Protein AF-A0A164UAJ6-F1 (afdb_monomer_lite)

pLDDT: mean 76.16, std 23.85, range [23.58, 97.19]

InterPro domains:
  IPR013766 Thioredoxin domain [PF00085] (124-205)
  IPR036249 Thioredoxin-like superfamily [SSF52833] (97-212)
  IPR042418 Thioredoxin domain-containing protein 15 [PTHR14684] (29-285)

Sequence (286 aa):
MISFKVLLVCHFALELLVAGSLSEQVQNSLESSSSHDNVSQPTEETLDNNLIKSPLLNNPVDGSSTGNDSVTNDTMISNATQIKKFTCLLDETQENNPTFQIVNGTTLLSVLKQNQNVTSRTQPAACHVVVFFTSWCPFSVQAAPHLNALPRGFPMMSFYAIDAYSHNSLTTMQGVMAIPSLFLYHNGKAAARYNETEYKVDLFASFITRYTGIQPIGVLNRTTADYQGPLPTSVIEQTDQWLILAWVVLFLSLVYWFTRSNLFWTLMENIRNTWREAEAQHQHID

Radius of gyration: 32.75 Å; chains: 1; bounding box: 64×69×109 Å

Foldseek 3Di:
DPDVVVVCVVVVVVVVVVVVVVVVVVVVVVVVPPDDDDDDDDDDDDDDDDDDDDDDDDDDDDDDDDDDDDDDDDDDDDPDPQDDAAAEDFAPPQPVDQFADEDEPVVLQVVLAADPVDDDSHDYFHKEKEWEAAQQDLVQLVLQLLLGLQCQQPVRHHYYYYHCVVVVVSCVVLVPPDPGKIFMDGRSHGPDTDDDPDRHNVSVQVVCCSHHVDGTDPDRDRDPVSCVGPRDNHRDDDDDPVVVVVVVVVVVVVVVVCVVDVVVVVVVVVVVVVVVVVVVVVVVVD

Organism: NCBI:txid35525

Structure (mmCIF, N/CA/C/O backbone):
data_AF-A0A164UAJ6-F1
#
_entry.id   AF-A0A164UAJ6-F1
#
loop_
_atom_site.group_PDB
_atom_site.id
_atom_site.type_symbol
_atom_site.label_atom_id
_atom_site.label_alt_id
_atom_site.label_comp_id
_atom_site.label_asym_id
_atom_site.label_entity_id
_atom_site.label_seq_id
_atom_site.pdbx_PDB_ins_code
_atom_site.Cartn_x
_atom_site.Cartn_y
_atom_site.Cartn_z
_atom_site.occupancy
_atom_site.B_iso_or_equiv
_atom_site.auth_seq_id
_atom_site.auth_comp_id
_atom_site.auth_asym_id
_atom_site.auth_atom_id
_atom_site.pdbx_PDB_model_num
ATOM 1 N N . MET A 1 1 ? 13.082 11.270 -53.263 1.00 46.22 1 MET A N 1
ATOM 2 C CA . MET A 1 1 ? 12.434 12.590 -53.106 1.00 46.22 1 MET A CA 1
ATOM 3 C C . MET A 1 1 ? 11.170 12.399 -52.271 1.00 46.22 1 MET A C 1
ATOM 5 O O . MET A 1 1 ? 10.085 12.232 -52.812 1.00 46.22 1 MET A O 1
ATOM 9 N N . ILE A 1 2 ? 11.334 12.276 -50.951 1.00 48.25 2 ILE A N 1
ATOM 10 C CA . ILE A 1 2 ? 10.219 12.070 -50.015 1.00 48.25 2 ILE A CA 1
ATOM 11 C C . ILE A 1 2 ? 9.458 13.393 -49.945 1.00 48.25 2 ILE A C 1
ATOM 13 O O . ILE A 1 2 ? 10.034 14.434 -49.638 1.00 48.25 2 ILE A O 1
ATOM 17 N N . SER A 1 3 ? 8.199 13.353 -50.377 1.00 57.88 3 SER A N 1
ATOM 18 C CA . SER A 1 3 ? 7.386 14.536 -50.644 1.00 57.88 3 SER A CA 1
ATOM 19 C C . SER A 1 3 ? 7.200 15.369 -49.377 1.00 57.88 3 SER A C 1
ATOM 21 O O . SER A 1 3 ? 6.890 14.827 -48.319 1.00 57.88 3 SER A O 1
ATOM 23 N N . PHE A 1 4 ? 7.310 16.693 -49.510 1.00 58.81 4 PHE A N 1
ATOM 24 C CA . PHE A 1 4 ? 7.007 17.707 -48.489 1.00 58.81 4 PHE A CA 1
ATOM 25 C C . PHE A 1 4 ? 5.659 17.467 -47.775 1.00 58.81 4 PHE A C 1
ATOM 27 O O . PHE A 1 4 ? 5.484 17.843 -46.620 1.00 58.81 4 PHE A O 1
ATOM 34 N N . LYS A 1 5 ? 4.732 16.747 -48.422 1.00 56.44 5 LYS A N 1
ATOM 35 C CA . LYS A 1 5 ? 3.471 16.280 -47.832 1.00 56.44 5 LYS A CA 1
ATOM 36 C C . LYS A 1 5 ? 3.655 15.323 -46.647 1.00 56.44 5 LYS A C 1
ATOM 38 O O . LYS A 1 5 ? 2.913 15.433 -45.684 1.00 56.44 5 LYS A O 1
ATOM 43 N N . VAL A 1 6 ? 4.643 14.427 -46.680 1.00 69.69 6 VAL A N 1
ATOM 44 C CA . VAL A 1 6 ? 4.939 13.509 -45.561 1.00 69.69 6 VAL A CA 1
ATOM 45 C C . VAL A 1 6 ? 5.516 14.285 -44.377 1.00 69.69 6 VAL A C 1
ATOM 47 O O . VAL A 1 6 ? 5.174 14.008 -43.233 1.00 69.69 6 VAL A O 1
ATOM 50 N N . LEU A 1 7 ? 6.321 15.315 -44.658 1.00 62.81 7 LEU A N 1
ATOM 51 C CA . LEU A 1 7 ? 6.879 16.207 -43.644 1.00 62.81 7 LEU A CA 1
ATOM 52 C C . LEU A 1 7 ? 5.782 17.028 -42.949 1.00 62.81 7 LEU A C 1
ATOM 54 O O . LEU A 1 7 ? 5.780 17.132 -41.727 1.00 62.81 7 LEU A O 1
ATOM 58 N N . LEU A 1 8 ? 4.824 17.554 -43.721 1.00 66.38 8 LEU A N 1
ATOM 59 C CA . LEU A 1 8 ? 3.688 18.300 -43.181 1.00 66.38 8 LEU A CA 1
ATOM 60 C C . LEU A 1 8 ? 2.775 17.390 -42.352 1.00 66.38 8 LEU A C 1
ATOM 62 O O . LEU A 1 8 ? 2.358 17.785 -41.276 1.00 66.38 8 LEU A O 1
ATOM 66 N N . VAL A 1 9 ? 2.514 16.159 -42.805 1.00 77.12 9 VAL A N 1
ATOM 67 C CA . VAL A 1 9 ? 1.669 15.200 -42.075 1.00 77.12 9 VAL A CA 1
ATOM 68 C C . VAL A 1 9 ? 2.333 14.738 -40.779 1.00 77.12 9 VAL A C 1
ATOM 70 O O . VAL A 1 9 ? 1.659 14.683 -39.759 1.00 77.12 9 VAL A O 1
ATOM 73 N N . CYS A 1 10 ? 3.643 14.473 -40.773 1.00 68.62 10 CYS A N 1
ATOM 74 C CA . CYS A 1 10 ? 4.355 14.125 -39.540 1.00 68.62 10 CYS A CA 1
ATOM 75 C C . CYS A 1 10 ? 4.435 15.302 -38.565 1.00 68.62 10 CYS A C 1
ATOM 77 O O . CYS A 1 10 ? 4.228 15.101 -37.375 1.00 68.62 10 CYS A O 1
ATOM 79 N N . HIS A 1 11 ? 4.694 16.520 -39.048 1.00 76.88 11 HIS A N 1
ATOM 80 C CA . HIS A 1 11 ? 4.724 17.706 -38.190 1.00 76.88 11 HIS A CA 1
ATOM 81 C C . HIS A 1 11 ? 3.336 18.021 -37.623 1.00 76.88 11 HIS A C 1
ATOM 83 O O . HIS A 1 11 ? 3.208 18.322 -36.443 1.00 76.88 11 HIS A O 1
ATOM 89 N N . PHE A 1 12 ? 2.285 17.899 -38.436 1.00 78.62 12 PHE A N 1
ATOM 90 C CA . PHE A 1 12 ? 0.909 18.125 -38.000 1.00 78.62 12 PHE A CA 1
ATOM 91 C C . PHE A 1 12 ? 0.428 17.022 -37.048 1.00 78.62 12 PHE A C 1
ATOM 93 O O . PHE A 1 12 ? -0.260 17.319 -36.081 1.00 78.62 12 PHE A O 1
ATOM 100 N N . ALA A 1 13 ? 0.832 15.765 -37.264 1.00 77.00 13 ALA A N 1
ATOM 101 C CA . ALA A 1 13 ? 0.549 14.664 -36.345 1.00 77.00 13 ALA A CA 1
ATOM 102 C C . ALA A 1 13 ? 1.280 14.827 -35.005 1.00 77.00 13 ALA A C 1
ATOM 104 O O . ALA A 1 13 ? 0.698 14.532 -33.968 1.00 77.00 13 ALA A O 1
ATOM 105 N N . LEU A 1 14 ? 2.519 15.330 -35.015 1.00 73.81 14 LEU A N 1
ATOM 106 C CA . LEU A 1 14 ? 3.284 15.609 -33.800 1.00 73.81 14 LEU A CA 1
ATOM 107 C C . LEU A 1 14 ? 2.689 16.797 -33.024 1.00 73.81 14 LEU A C 1
ATOM 109 O O . LEU A 1 14 ? 2.525 16.705 -31.814 1.00 73.81 14 LEU A O 1
ATOM 113 N N . GLU A 1 15 ? 2.281 17.863 -33.719 1.00 68.75 15 GLU A N 1
ATOM 114 C CA . GLU A 1 15 ? 1.557 19.007 -33.140 1.00 68.75 15 GLU A CA 1
ATOM 115 C C . GLU A 1 15 ? 0.191 18.594 -32.566 1.00 68.75 15 GLU A C 1
ATOM 117 O O . GLU A 1 15 ? -0.153 19.015 -31.469 1.00 68.75 15 GLU A O 1
ATOM 122 N N . LEU A 1 16 ? -0.567 17.717 -33.240 1.00 68.62 16 LEU A N 1
ATOM 123 C CA . LEU A 1 16 ? -1.833 17.172 -32.724 1.00 68.62 16 LEU A CA 1
ATOM 124 C C . LEU A 1 16 ? -1.635 16.268 -31.503 1.00 68.62 16 LEU A C 1
ATOM 126 O O . LEU A 1 16 ? -2.457 16.300 -30.590 1.00 68.62 16 LEU A O 1
ATOM 130 N N . LEU A 1 17 ? -0.555 15.484 -31.462 1.00 68.06 17 LEU A N 1
ATOM 131 C CA . LEU A 1 17 ? -0.236 14.638 -30.310 1.00 68.06 17 LEU A CA 1
ATOM 132 C C . LEU A 1 17 ? 0.163 15.492 -29.095 1.00 68.06 17 LEU A C 1
ATOM 134 O O . LEU A 1 17 ? -0.285 15.242 -27.977 1.00 68.06 17 LEU A O 1
ATOM 138 N N . VAL A 1 18 ? 0.957 16.541 -29.330 1.00 68.12 18 VAL A N 1
ATOM 139 C CA . VAL A 1 18 ? 1.371 17.505 -28.301 1.00 68.12 18 VAL A CA 1
ATOM 140 C C . VAL A 1 18 ? 0.175 18.336 -27.826 1.00 68.12 18 VAL A C 1
ATOM 142 O O . VAL A 1 18 ? -0.048 18.442 -26.621 1.00 68.12 18 VAL A O 1
ATOM 145 N N . ALA A 1 19 ? -0.659 18.844 -28.736 1.00 60.22 19 ALA A N 1
ATOM 146 C CA . ALA A 1 19 ? -1.865 19.601 -28.398 1.00 60.22 19 ALA A CA 1
ATOM 147 C C . ALA A 1 19 ? -2.915 18.744 -27.670 1.00 60.22 19 ALA A C 1
ATOM 149 O O . ALA A 1 19 ? -3.557 19.235 -26.744 1.00 60.22 19 ALA A O 1
ATOM 150 N N . GLY A 1 20 ? -3.045 17.459 -28.021 1.00 59.09 20 GLY A N 1
ATOM 151 C CA . GLY A 1 20 ? -3.885 16.504 -27.296 1.00 59.09 20 GLY A CA 1
ATOM 152 C C . GLY A 1 20 ? -3.432 16.329 -25.846 1.00 59.09 20 GLY A C 1
ATOM 153 O O . GLY A 1 20 ? -4.242 16.475 -24.933 1.00 59.09 20 GLY A O 1
ATOM 154 N N . SER A 1 21 ? -2.125 16.150 -25.621 1.00 55.44 21 SER A N 1
ATOM 155 C CA . SER A 1 21 ? -1.556 16.021 -24.270 1.00 55.44 21 SER A CA 1
ATOM 156 C C . SER A 1 21 ? -1.653 17.306 -23.433 1.00 55.44 21 SER A C 1
ATOM 158 O O . SER A 1 21 ? -1.902 17.238 -22.228 1.00 55.44 21 SER A O 1
ATOM 160 N N . LEU A 1 22 ? -1.536 18.486 -24.062 1.00 50.88 22 LEU A N 1
ATOM 161 C CA . LEU A 1 22 ? -1.787 19.760 -23.386 1.00 50.88 22 LEU A CA 1
ATOM 162 C C . LEU A 1 22 ? -3.268 19.940 -23.060 1.00 50.88 22 LEU A C 1
ATOM 164 O O . LEU A 1 22 ? -3.571 20.442 -21.987 1.00 50.88 22 LEU A O 1
ATOM 168 N N . SER A 1 23 ? -4.190 19.522 -23.930 1.00 51.44 23 SER A N 1
ATOM 169 C CA . SER A 1 23 ? -5.626 19.645 -23.654 1.00 51.44 23 SER A CA 1
ATOM 170 C C . SER A 1 23 ? -6.060 18.802 -22.451 1.00 51.44 23 SER A C 1
ATOM 172 O O . SER A 1 23 ? -6.875 19.257 -21.656 1.00 51.44 23 SER A O 1
ATOM 174 N N . GLU A 1 24 ? -5.444 17.635 -22.244 1.00 48.97 24 GLU A N 1
ATOM 175 C CA . GLU A 1 24 ? -5.733 16.750 -21.108 1.00 48.97 24 GLU A CA 1
ATOM 176 C C . GLU A 1 24 ? -5.139 17.288 -19.789 1.00 48.97 24 GLU A C 1
ATOM 178 O O . GLU A 1 24 ? -5.745 17.164 -18.725 1.00 48.97 24 GLU A O 1
ATOM 183 N N . GLN A 1 25 ? -3.996 17.983 -19.853 1.00 48.00 25 GLN A N 1
ATOM 184 C CA . GLN A 1 25 ? -3.404 18.700 -18.711 1.00 48.00 25 GLN A CA 1
ATOM 185 C C . GLN A 1 25 ? -4.125 20.026 -18.399 1.00 48.00 25 GLN A C 1
ATOM 187 O O . GLN A 1 25 ? -4.264 20.405 -17.234 1.00 48.00 25 GLN A O 1
ATOM 192 N N . VAL A 1 26 ? -4.618 20.726 -19.424 1.00 50.84 26 VAL A N 1
ATOM 193 C CA . VAL A 1 26 ? -5.344 22.000 -19.307 1.00 50.84 26 VAL A CA 1
ATOM 194 C C . VAL A 1 26 ? -6.775 21.776 -18.808 1.00 50.84 26 VAL A C 1
ATOM 196 O O . VAL A 1 26 ? -7.232 22.514 -17.942 1.00 50.84 26 VAL A O 1
ATOM 199 N N . GLN A 1 27 ? -7.463 20.716 -19.246 1.00 42.22 27 GLN A N 1
ATOM 200 C CA . GLN A 1 27 ? -8.789 20.361 -18.725 1.00 42.22 27 GLN A CA 1
ATOM 201 C C . GLN A 1 27 ? -8.722 19.984 -17.234 1.00 42.22 27 GLN A C 1
ATOM 203 O O . GLN A 1 27 ? -9.547 20.444 -16.448 1.00 42.22 27 GLN A O 1
ATOM 208 N N . ASN A 1 28 ? -7.677 19.252 -16.823 1.00 44.94 28 ASN A N 1
ATOM 209 C CA . ASN A 1 28 ? -7.430 18.911 -15.416 1.00 44.94 28 ASN A CA 1
ATOM 210 C C . ASN A 1 28 ? -7.029 20.115 -14.541 1.00 44.94 28 ASN A C 1
ATOM 212 O O . ASN A 1 28 ? -7.134 20.034 -13.319 1.00 44.94 28 ASN A O 1
ATOM 216 N N . SER A 1 29 ? -6.577 21.225 -15.134 1.00 44.06 29 SER A N 1
ATOM 217 C CA . SER A 1 29 ? -6.214 22.450 -14.402 1.00 44.06 29 SER A CA 1
ATOM 218 C C . SER A 1 29 ? -7.294 23.539 -14.441 1.00 44.06 29 SER A C 1
ATOM 220 O O . SER A 1 29 ? -7.395 24.309 -13.489 1.00 44.06 29 SER A O 1
ATOM 222 N N . LEU A 1 30 ? -8.164 23.580 -15.458 1.00 40.75 30 LEU A N 1
ATOM 223 C CA . LEU A 1 30 ? -9.302 24.512 -15.501 1.00 40.75 30 LEU A CA 1
ATOM 224 C C . LEU A 1 30 ? -10.461 24.109 -14.582 1.00 40.75 30 LEU A C 1
ATOM 226 O O . LEU A 1 30 ? -11.189 24.980 -14.105 1.00 40.75 30 LEU A O 1
ATOM 230 N N . GLU A 1 31 ? -10.615 22.822 -14.268 1.00 39.09 31 GLU A N 1
ATOM 231 C CA . GLU A 1 31 ? -11.621 22.376 -13.295 1.00 39.09 31 GLU A CA 1
ATOM 232 C C . GLU A 1 31 ? -11.224 22.711 -11.842 1.00 39.09 31 GLU A C 1
ATOM 234 O O . GLU A 1 31 ? -12.070 22.701 -10.949 1.00 39.09 31 GLU A O 1
ATOM 239 N N . SER A 1 32 ? -9.961 23.102 -11.600 1.00 38.00 32 SER A N 1
ATOM 240 C CA . SER A 1 32 ? -9.472 23.523 -10.279 1.00 38.00 32 SER A CA 1
ATOM 241 C C . SER A 1 32 ? -9.454 25.042 -10.055 1.00 38.00 32 SER A C 1
ATOM 243 O O . SER A 1 32 ? -9.104 25.467 -8.955 1.00 38.00 32 SER A O 1
ATOM 245 N N . SER A 1 33 ? -9.790 25.873 -11.053 1.00 31.12 33 SER A N 1
ATOM 246 C CA . SER A 1 33 ? -9.681 27.342 -10.948 1.00 31.12 33 SER A CA 1
ATOM 247 C C . SER A 1 33 ? -11.008 28.105 -11.037 1.00 31.12 33 SER A C 1
ATOM 249 O O . SER A 1 33 ? -11.013 29.332 -10.969 1.00 31.12 33 SER A O 1
ATOM 251 N N . SER A 1 34 ? -12.151 27.422 -11.137 1.00 31.28 34 SER A N 1
ATOM 252 C CA . SER A 1 34 ? -13.476 28.058 -11.090 1.00 31.28 34 SER A CA 1
ATOM 253 C C . SER A 1 34 ? -13.944 28.311 -9.646 1.00 31.28 34 SER A C 1
ATOM 255 O O . SER A 1 34 ? -14.937 27.737 -9.202 1.00 31.28 34 SER A O 1
ATOM 257 N N . SER A 1 35 ? -13.261 29.199 -8.920 1.00 30.52 35 SER A N 1
ATOM 258 C CA . SER A 1 35 ? -13.907 30.028 -7.891 1.00 30.52 35 SER A CA 1
ATOM 259 C C . SER A 1 35 ? -12.971 31.127 -7.374 1.00 30.52 35 SER A C 1
ATOM 261 O O . SER A 1 35 ? -11.990 30.837 -6.695 1.00 30.52 35 SER A O 1
ATOM 263 N N . HIS A 1 36 ? -13.395 32.369 -7.627 1.00 33.16 36 HIS A N 1
ATOM 264 C CA . HIS A 1 36 ? -12.999 33.650 -7.029 1.00 33.16 36 HIS A CA 1
ATOM 265 C C . HIS A 1 36 ? -11.855 34.464 -7.660 1.00 33.16 36 HIS A C 1
ATOM 267 O O . HIS A 1 36 ? -10.680 34.339 -7.325 1.00 33.16 36 HIS A O 1
ATOM 273 N N . ASP A 1 37 ? -12.294 35.423 -8.482 1.00 31.17 37 ASP A N 1
ATOM 274 C CA . ASP A 1 37 ? -11.655 36.706 -8.774 1.00 31.17 37 ASP A CA 1
ATOM 275 C C . ASP A 1 37 ? -11.321 37.501 -7.492 1.00 31.17 37 ASP A C 1
ATOM 277 O O . ASP A 1 37 ? -12.182 37.669 -6.625 1.00 31.17 37 ASP A O 1
ATOM 281 N N . ASN A 1 38 ? -10.117 38.079 -7.393 1.00 27.95 38 ASN A N 1
ATOM 282 C CA . ASN A 1 38 ? -9.933 39.518 -7.639 1.00 27.95 38 ASN A CA 1
ATOM 283 C C . ASN A 1 38 ? -8.469 39.988 -7.526 1.00 27.95 38 ASN A C 1
ATOM 285 O O . ASN A 1 38 ? -7.683 39.555 -6.689 1.00 27.95 38 ASN A O 1
ATOM 289 N N . VAL A 1 39 ? -8.171 40.931 -8.413 1.00 30.86 39 VAL A N 1
ATOM 290 C CA . VAL A 1 39 ? -6.912 41.617 -8.727 1.00 30.86 39 VAL A CA 1
ATOM 291 C C . VAL A 1 39 ? -6.486 42.620 -7.644 1.00 30.86 39 VAL A C 1
ATOM 293 O O . VAL A 1 39 ? -7.336 43.355 -7.144 1.00 30.86 39 VAL A O 1
ATOM 296 N N . SER A 1 40 ? -5.174 42.727 -7.365 1.00 29.55 40 SER A N 1
ATOM 297 C CA . SER A 1 40 ? -4.357 43.972 -7.384 1.00 29.55 40 SER A CA 1
ATOM 298 C C . SER A 1 40 ? -2.905 43.718 -6.921 1.00 29.55 40 SER A C 1
ATOM 300 O O . SER A 1 40 ? -2.665 43.012 -5.949 1.00 29.55 40 SER A O 1
ATOM 302 N N . GLN A 1 41 ? -1.943 44.329 -7.615 1.00 28.00 41 GLN A N 1
ATOM 303 C CA . GLN A 1 41 ? -0.484 44.375 -7.366 1.00 28.00 41 GLN A CA 1
ATOM 304 C C . GLN A 1 41 ? -0.083 45.874 -7.224 1.00 28.00 41 GLN A C 1
ATOM 306 O O . GLN A 1 41 ? -0.910 46.710 -7.593 1.00 28.00 41 GLN A O 1
ATOM 311 N N . PRO A 1 42 ? 1.182 46.288 -6.975 1.00 38.88 42 PRO A N 1
ATOM 312 C CA . PRO A 1 42 ? 2.198 45.978 -5.947 1.00 38.88 42 PRO A CA 1
ATOM 313 C C . PRO A 1 42 ? 2.563 47.228 -5.091 1.00 38.88 42 PRO A C 1
ATOM 315 O O . PRO A 1 42 ? 2.280 48.357 -5.486 1.00 38.88 42 PRO A O 1
ATOM 318 N N . THR A 1 43 ? 3.317 47.079 -3.990 1.00 23.58 43 THR A N 1
ATOM 319 C CA . THR A 1 43 ? 4.222 48.153 -3.503 1.00 23.58 43 THR A CA 1
ATOM 320 C C . THR A 1 43 ? 5.404 47.573 -2.710 1.00 23.58 43 THR A C 1
ATOM 322 O O . THR A 1 43 ? 5.208 46.721 -1.847 1.00 23.58 43 THR A O 1
ATOM 325 N N . GLU A 1 44 ? 6.621 48.011 -3.053 1.00 28.39 44 GLU A N 1
ATOM 326 C CA . GLU A 1 44 ? 7.881 47.810 -2.316 1.00 28.39 44 GLU A CA 1
ATOM 327 C C . GLU A 1 44 ? 7.909 48.640 -1.022 1.00 28.39 44 GLU A C 1
ATOM 329 O O . GLU A 1 44 ? 7.445 49.775 -1.043 1.00 28.39 44 GLU A O 1
ATOM 334 N N . GLU A 1 45 ? 8.528 48.128 0.052 1.00 27.11 45 GLU A N 1
ATOM 335 C CA . GLU A 1 45 ? 9.496 48.879 0.872 1.00 27.11 45 GLU A CA 1
ATOM 336 C C . GLU A 1 45 ? 10.197 47.985 1.917 1.00 27.11 45 GLU A C 1
ATOM 338 O O . GLU A 1 45 ? 9.853 46.828 2.148 1.00 27.11 45 GLU A O 1
ATOM 343 N N . THR A 1 46 ? 11.265 48.543 2.468 1.00 25.84 46 THR A N 1
ATOM 344 C CA . THR A 1 46 ? 12.510 47.941 2.948 1.00 25.84 46 THR A CA 1
ATOM 345 C C . THR A 1 46 ? 12.599 47.664 4.458 1.00 25.84 46 THR A C 1
ATOM 347 O O . THR A 1 46 ? 12.100 48.442 5.258 1.00 25.84 46 THR A O 1
ATOM 350 N N . LEU A 1 47 ? 13.428 46.661 4.789 1.00 29.31 47 LEU A N 1
ATOM 351 C CA . LEU A 1 47 ? 14.484 46.647 5.825 1.00 29.31 47 LEU A CA 1
ATOM 352 C C . LEU A 1 47 ? 14.144 46.570 7.343 1.00 29.31 47 LEU A C 1
ATOM 354 O O . LEU A 1 47 ? 13.401 47.364 7.903 1.00 29.31 47 LEU A O 1
ATOM 358 N N . ASP A 1 48 ? 14.892 45.649 7.973 1.00 28.36 48 ASP A N 1
ATOM 359 C CA . ASP A 1 48 ? 15.289 45.478 9.382 1.00 28.36 48 ASP A CA 1
ATOM 360 C C . ASP A 1 48 ? 14.275 45.049 10.451 1.00 28.36 48 ASP A C 1
ATOM 362 O O . ASP A 1 48 ? 13.208 45.624 10.618 1.00 28.36 48 ASP A O 1
ATOM 366 N N . ASN A 1 49 ? 14.693 44.054 11.254 1.00 26.48 49 ASN A N 1
ATOM 367 C CA . ASN A 1 49 ? 14.712 44.157 12.719 1.00 26.48 49 ASN A CA 1
ATOM 368 C C . ASN A 1 49 ? 15.495 43.006 13.378 1.00 26.48 49 ASN A C 1
ATOM 370 O O . ASN A 1 49 ? 15.144 41.830 13.272 1.00 26.48 49 ASN A O 1
ATOM 374 N N . ASN A 1 50 ? 16.523 43.380 14.142 1.00 31.12 50 ASN A N 1
ATOM 375 C CA . ASN A 1 50 ? 17.083 42.578 15.224 1.00 31.12 50 ASN A CA 1
ATOM 376 C C . ASN A 1 50 ? 16.363 42.913 16.545 1.00 31.12 50 ASN A C 1
ATOM 378 O O . ASN A 1 50 ? 16.127 44.080 16.839 1.00 31.12 50 ASN A O 1
ATOM 382 N N . LEU A 1 51 ? 16.209 41.880 17.383 1.00 31.78 51 LEU A N 1
ATOM 383 C CA . LEU A 1 51 ? 16.125 41.912 18.854 1.00 31.78 51 LEU A CA 1
ATOM 384 C C . LEU A 1 51 ? 14.800 42.363 19.518 1.00 31.78 51 LEU A C 1
ATOM 386 O O . LEU A 1 51 ? 14.455 43.535 19.512 1.00 31.78 51 LEU A O 1
ATOM 390 N N . ILE A 1 52 ? 14.141 41.440 20.241 1.00 30.22 52 ILE A N 1
ATOM 391 C CA . ILE A 1 52 ? 13.920 41.487 21.707 1.00 30.22 52 ILE A CA 1
ATOM 392 C C . ILE A 1 52 ? 13.289 40.164 22.201 1.00 30.22 52 ILE A C 1
ATOM 394 O O . ILE A 1 52 ? 12.453 39.540 21.556 1.00 30.22 52 ILE A O 1
ATOM 398 N N . LYS A 1 53 ? 13.767 39.743 23.376 1.00 29.34 53 LYS A N 1
ATOM 399 C CA . LYS A 1 53 ? 13.423 38.568 24.191 1.00 29.34 53 LYS A CA 1
ATOM 400 C C . LYS A 1 53 ? 11.955 38.533 24.685 1.00 29.34 53 LYS A C 1
ATOM 402 O O . LYS A 1 53 ? 11.484 39.540 25.190 1.00 29.34 53 LYS A O 1
ATOM 407 N N . SER A 1 54 ? 11.348 37.331 24.610 1.00 37.53 54 SER A N 1
ATOM 408 C CA . SER A 1 54 ? 10.472 36.564 25.558 1.00 37.53 54 SER A CA 1
ATOM 409 C C . SER A 1 54 ? 9.519 37.296 26.541 1.00 37.53 54 SER A C 1
ATOM 411 O O . SER A 1 54 ? 9.981 38.250 27.163 1.00 37.53 54 SER A O 1
ATOM 413 N N . PRO A 1 55 ? 8.293 36.786 26.865 1.00 38.84 55 PRO A N 1
ATOM 414 C CA . PRO A 1 55 ? 8.124 35.565 27.693 1.00 38.84 55 PRO A CA 1
ATOM 415 C C . PRO A 1 55 ? 6.850 34.682 27.499 1.00 38.84 55 PRO A C 1
ATOM 417 O O . PRO A 1 55 ? 5.773 35.139 27.143 1.00 38.84 55 PRO A O 1
ATOM 420 N N . LEU A 1 56 ? 7.035 33.386 27.794 1.00 25.45 56 LEU A N 1
ATOM 421 C CA . LEU A 1 56 ? 6.193 32.405 28.519 1.00 25.45 56 LEU A CA 1
ATOM 422 C C . LEU A 1 56 ? 4.670 32.621 28.787 1.00 25.45 56 LEU A C 1
ATOM 424 O O . LEU A 1 56 ? 4.287 33.487 29.564 1.00 25.45 56 LEU A O 1
ATOM 428 N N . LEU A 1 57 ? 3.910 31.588 28.363 1.00 29.05 57 LEU A N 1
ATOM 429 C CA . LEU A 1 57 ? 3.031 30.684 29.155 1.00 29.05 57 LEU A CA 1
ATOM 430 C C . LEU A 1 57 ? 1.525 30.999 29.369 1.00 29.05 57 LEU A C 1
ATOM 432 O O . LEU A 1 57 ? 1.141 32.112 29.709 1.00 29.05 57 LEU A O 1
ATOM 436 N N . ASN A 1 58 ? 0.752 29.891 29.343 1.00 27.92 58 ASN A N 1
ATOM 437 C CA . ASN A 1 58 ? -0.525 29.566 30.025 1.00 27.92 58 ASN A CA 1
ATOM 438 C C . ASN A 1 58 ? -1.808 29.585 29.164 1.00 27.92 58 ASN A C 1
ATOM 440 O O . ASN A 1 58 ? -2.049 30.541 28.446 1.00 27.92 58 ASN A O 1
ATOM 444 N N . ASN A 1 59 ? -2.739 28.621 29.231 1.00 32.66 59 ASN A N 1
ATOM 445 C CA . ASN A 1 59 ? -2.827 27.343 29.953 1.00 32.66 59 ASN A CA 1
ATOM 446 C C . ASN A 1 59 ? -4.022 26.507 29.423 1.00 32.66 59 ASN A C 1
ATOM 448 O O . ASN A 1 59 ? -4.920 27.071 28.794 1.00 32.66 59 ASN A O 1
ATOM 452 N N . PRO A 1 60 ? -4.082 25.194 29.730 1.00 30.34 60 PRO A N 1
ATOM 453 C CA . PRO A 1 60 ? -5.279 24.356 29.633 1.00 30.34 60 PRO A CA 1
ATOM 454 C C . PRO A 1 60 ? -6.240 24.607 30.812 1.00 30.34 60 PRO A C 1
ATOM 456 O O . PRO A 1 60 ? -5.811 24.951 31.911 1.00 30.34 60 PRO A O 1
ATOM 459 N N . VAL A 1 61 ? -7.540 24.414 30.579 1.00 31.94 61 VAL A N 1
ATOM 460 C CA . VAL A 1 61 ? -8.620 24.588 31.567 1.00 31.94 61 VAL A CA 1
ATOM 461 C C . VAL A 1 61 ? -8.843 23.293 32.356 1.00 31.94 61 VAL A C 1
ATOM 463 O O . VAL A 1 61 ? -9.133 22.259 31.757 1.00 31.94 61 VAL A O 1
ATOM 466 N N . ASP A 1 62 ? -8.760 23.389 33.686 1.00 31.95 62 ASP A N 1
ATOM 467 C CA . ASP A 1 62 ? -9.230 22.395 34.660 1.00 31.95 62 ASP A CA 1
ATOM 468 C C . ASP A 1 62 ? -10.613 22.783 35.211 1.00 31.95 62 ASP A C 1
ATOM 470 O O . ASP A 1 62 ? -10.913 23.961 35.417 1.00 31.95 62 ASP A O 1
ATOM 474 N N . GLY A 1 63 ? -11.430 21.771 35.514 1.00 30.48 63 GLY A N 1
ATOM 475 C CA . GLY A 1 63 ? -12.660 21.877 36.299 1.00 30.48 63 GLY A CA 1
ATOM 476 C C . GLY A 1 63 ? -12.688 20.774 37.357 1.00 30.48 63 GLY A C 1
ATOM 477 O O . GLY A 1 63 ? -12.741 19.593 37.026 1.00 30.48 63 GLY A O 1
ATOM 478 N N . SER A 1 64 ? -12.615 21.180 38.624 1.00 30.45 64 SER A N 1
ATOM 479 C CA . SER A 1 64 ? -12.596 20.335 39.824 1.00 30.45 64 SER A CA 1
ATOM 480 C C . SER A 1 64 ? -13.995 19.841 40.214 1.00 30.45 64 SER A C 1
ATOM 482 O O . SER A 1 64 ? -14.954 20.609 40.175 1.00 30.45 64 SER A O 1
ATOM 484 N N . SER A 1 65 ? -14.086 18.598 40.700 1.00 31.33 65 SER A N 1
ATOM 485 C CA . SER A 1 65 ? -14.982 18.254 41.809 1.00 31.33 65 SER A CA 1
ATOM 486 C C . SER A 1 65 ? -14.330 17.209 42.715 1.00 31.33 65 SER A C 1
ATOM 488 O O . SER A 1 65 ? -13.883 16.152 42.280 1.00 31.33 65 SER A O 1
ATOM 490 N N . THR A 1 66 ? -14.310 17.561 43.993 1.00 28.52 66 THR A N 1
ATOM 491 C CA . THR A 1 66 ? -13.881 16.854 45.203 1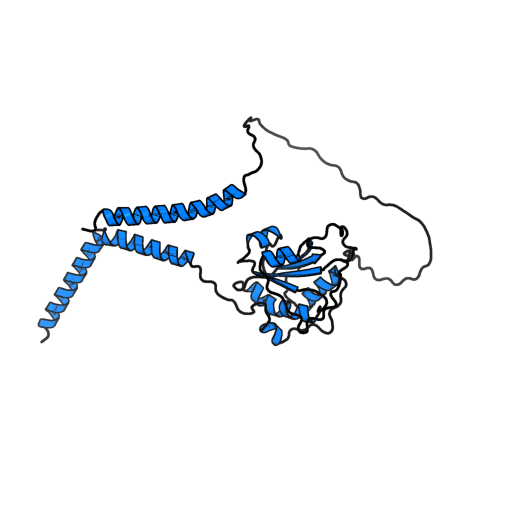.00 28.52 66 THR A CA 1
ATOM 492 C C . THR A 1 66 ? -14.674 15.581 45.525 1.00 28.52 66 THR A C 1
ATOM 494 O O . THR A 1 66 ? -15.881 15.542 45.294 1.00 28.52 66 THR A O 1
ATOM 497 N N . GLY A 1 67 ? -14.024 14.617 46.192 1.00 26.69 67 GLY A N 1
ATOM 498 C CA . GLY A 1 67 ? -14.674 13.530 46.941 1.00 26.69 67 GLY A CA 1
ATOM 499 C C . GLY A 1 67 ? -13.748 12.333 47.193 1.00 26.69 67 GLY A C 1
ATOM 500 O O . GLY A 1 67 ? -13.389 11.635 46.254 1.00 26.69 67 GLY A O 1
ATOM 501 N N . ASN A 1 68 ? -13.350 12.133 48.450 1.00 30.08 68 ASN A N 1
ATOM 502 C CA . ASN A 1 68 ? -12.421 11.110 48.945 1.00 30.08 68 ASN A CA 1
ATOM 503 C C . ASN A 1 68 ? -12.991 9.678 48.848 1.00 30.08 68 ASN A C 1
ATOM 505 O O . ASN A 1 68 ? -14.189 9.505 49.037 1.00 30.08 68 ASN A O 1
ATOM 509 N N . ASP A 1 69 ? -12.141 8.662 48.636 1.00 31.81 69 ASP A N 1
ATOM 510 C CA . ASP A 1 69 ? -11.847 7.645 49.666 1.00 31.81 69 ASP A CA 1
ATOM 511 C C . ASP A 1 69 ? -10.914 6.508 49.193 1.00 31.81 69 ASP A C 1
ATOM 513 O O . ASP A 1 69 ? -11.059 5.929 48.122 1.00 31.81 69 ASP A O 1
ATOM 517 N N . SER A 1 70 ? -10.020 6.164 50.124 1.00 33.28 70 SER A N 1
ATOM 518 C CA . SER A 1 70 ? -9.332 4.891 50.370 1.00 33.28 70 SER A CA 1
ATOM 519 C C . SER A 1 70 ? -8.176 4.401 49.480 1.00 33.28 70 SER A C 1
ATOM 521 O O . SER A 1 70 ? -8.270 4.148 48.283 1.00 33.28 70 SER A O 1
ATOM 523 N N . VAL A 1 71 ? -7.073 4.194 50.196 1.00 34.41 71 VAL A N 1
ATOM 524 C CA . VAL A 1 71 ? -5.747 3.693 49.840 1.00 34.41 71 VAL A CA 1
ATOM 525 C C . VAL A 1 71 ? -5.755 2.168 49.709 1.00 34.41 71 VAL A C 1
ATOM 527 O O . VAL A 1 71 ? -6.205 1.499 50.630 1.00 34.41 71 VAL A O 1
ATOM 530 N N . THR A 1 72 ? -5.109 1.632 48.670 1.00 30.70 72 THR A N 1
ATOM 531 C CA . THR A 1 72 ? -4.109 0.552 48.816 1.00 30.70 72 THR A CA 1
ATOM 532 C C . THR A 1 72 ? -3.104 0.625 47.670 1.00 30.70 72 THR A C 1
ATOM 534 O O . THR A 1 72 ? -3.475 0.632 46.499 1.00 30.70 72 THR A O 1
ATOM 537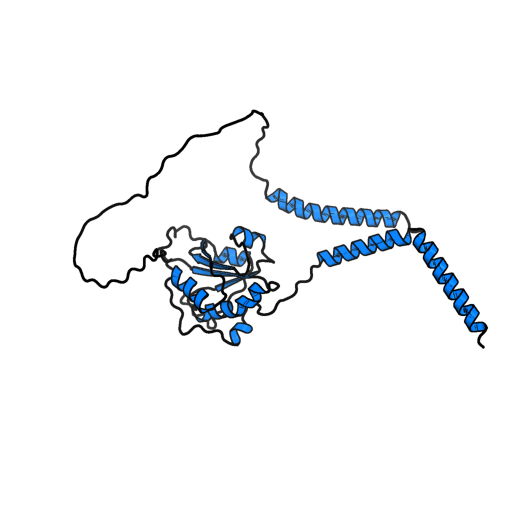 N N . ASN A 1 73 ? -1.834 0.731 48.054 1.00 32.00 73 ASN A N 1
ATOM 538 C CA . ASN A 1 73 ? -0.662 0.853 47.199 1.00 32.00 73 ASN A CA 1
ATOM 539 C C . ASN A 1 73 ? -0.330 -0.482 46.525 1.00 32.00 73 ASN A C 1
ATOM 541 O O . ASN A 1 73 ? -0.242 -1.483 47.224 1.00 32.00 73 ASN A O 1
ATOM 545 N N . ASP A 1 74 ? -0.005 -0.447 45.233 1.00 36.97 74 ASP A N 1
ATOM 546 C CA . ASP A 1 74 ? 1.150 -1.179 44.714 1.00 36.97 74 ASP A CA 1
ATOM 547 C C . ASP A 1 74 ? 1.799 -0.382 43.578 1.00 36.97 74 ASP A C 1
ATOM 549 O O . ASP A 1 74 ? 1.192 -0.010 42.573 1.00 36.97 74 ASP A O 1
ATOM 553 N N . THR A 1 75 ? 3.058 -0.047 43.821 1.00 33.81 75 THR A N 1
ATOM 554 C CA . THR A 1 75 ? 3.877 0.889 43.065 1.00 33.81 75 THR A CA 1
ATOM 555 C C . THR A 1 75 ? 4.534 0.177 41.891 1.00 33.81 75 THR A C 1
ATOM 557 O O . THR A 1 75 ? 5.478 -0.579 42.091 1.00 33.81 75 THR A O 1
ATOM 560 N N . MET A 1 76 ? 4.142 0.508 40.660 1.00 36.16 76 MET A N 1
ATOM 561 C CA . MET A 1 76 ? 5.082 0.554 39.537 1.00 36.16 76 MET A CA 1
ATOM 562 C C . MET A 1 76 ? 4.793 1.787 38.686 1.00 36.16 76 MET A C 1
ATOM 564 O O . MET A 1 76 ? 3.787 1.896 37.990 1.00 36.16 76 MET A O 1
ATOM 568 N N . ILE A 1 77 ? 5.708 2.747 38.790 1.00 42.62 77 ILE A N 1
ATOM 569 C CA . ILE A 1 77 ? 5.756 3.959 37.986 1.00 42.62 77 ILE A CA 1
ATOM 570 C C . ILE A 1 77 ? 6.053 3.543 36.544 1.00 42.62 77 ILE A C 1
ATOM 572 O O . ILE A 1 77 ? 7.193 3.255 36.191 1.00 42.62 77 ILE A O 1
ATOM 576 N N . SER A 1 78 ? 5.036 3.570 35.691 1.00 36.03 78 SER A N 1
ATOM 577 C CA . SER A 1 78 ? 5.231 3.835 34.272 1.00 36.03 78 SER A CA 1
ATOM 578 C C . SER A 1 78 ? 4.502 5.129 33.951 1.00 36.03 78 SER A C 1
ATOM 580 O O . SER A 1 78 ? 3.282 5.141 33.784 1.00 36.03 78 SER A O 1
ATOM 582 N N . ASN A 1 79 ? 5.254 6.226 33.859 1.00 37.16 79 ASN A N 1
ATOM 583 C CA . ASN A 1 79 ? 4.822 7.432 33.156 1.00 37.16 79 ASN A CA 1
ATOM 584 C C . ASN A 1 79 ? 4.727 7.094 31.657 1.00 37.16 79 ASN A C 1
ATOM 586 O O . ASN A 1 79 ? 5.564 7.478 30.846 1.00 37.16 79 ASN A O 1
ATOM 590 N N . ALA A 1 80 ? 3.723 6.301 31.299 1.00 45.53 80 ALA A N 1
ATOM 591 C CA . ALA A 1 80 ? 3.263 6.155 29.938 1.00 45.53 80 ALA A CA 1
ATOM 592 C C . ALA A 1 80 ? 2.096 7.122 29.801 1.00 45.53 80 ALA A C 1
ATOM 594 O O . ALA A 1 80 ? 1.058 6.940 30.434 1.00 45.53 80 ALA A O 1
ATOM 595 N N . THR A 1 81 ? 2.266 8.165 28.996 1.00 48.00 81 THR A N 1
ATOM 596 C CA . THR A 1 81 ? 1.167 9.012 28.537 1.00 48.00 81 THR A CA 1
ATOM 597 C C . THR A 1 81 ? 0.068 8.082 28.015 1.00 48.00 81 THR A C 1
ATOM 599 O O . THR A 1 81 ? 0.240 7.467 26.960 1.00 48.00 81 THR A O 1
ATOM 602 N N . GLN A 1 82 ? -1.014 7.875 28.780 1.00 60.16 82 GLN A N 1
ATOM 603 C CA . GLN A 1 82 ? -2.077 6.954 28.377 1.00 60.16 82 GLN A CA 1
ATOM 604 C C . GLN A 1 82 ? -2.709 7.510 27.104 1.00 60.16 82 GLN A C 1
ATOM 606 O O . GLN A 1 82 ? -3.441 8.501 27.124 1.00 60.16 82 GLN A O 1
ATOM 611 N N . ILE A 1 83 ? -2.390 6.890 25.971 1.00 72.50 83 ILE A N 1
ATOM 612 C CA . ILE A 1 83 ? -3.026 7.223 24.705 1.00 72.50 83 ILE A CA 1
ATOM 613 C C . ILE A 1 83 ? -4.519 6.949 24.873 1.00 72.50 83 ILE A C 1
ATOM 615 O O . ILE A 1 83 ? -4.920 5.822 25.167 1.00 72.50 83 ILE A O 1
ATOM 619 N N . LYS A 1 84 ? -5.344 7.984 24.691 1.00 78.06 84 LYS A N 1
ATOM 620 C CA . LYS A 1 84 ? -6.802 7.839 24.705 1.00 78.06 84 LYS A CA 1
ATOM 621 C C . LYS A 1 84 ? -7.216 6.896 23.572 1.00 78.06 84 LYS A C 1
ATOM 623 O O . LYS A 1 84 ? -7.005 7.208 22.395 1.00 78.06 84 LYS A O 1
ATOM 628 N N . LYS A 1 85 ? -7.780 5.749 23.953 1.00 87.81 85 LYS A N 1
ATOM 629 C CA . LYS A 1 85 ? -8.240 4.695 23.044 1.00 87.81 85 LYS A CA 1
ATOM 630 C C . LYS A 1 85 ? -9.451 5.166 22.235 1.00 87.81 85 LYS A C 1
ATOM 632 O O . LYS A 1 85 ? -10.272 5.941 22.728 1.00 87.81 85 LYS A O 1
ATOM 637 N N . PHE A 1 86 ? -9.548 4.698 20.999 1.00 89.75 86 PHE A N 1
ATOM 638 C CA . PHE A 1 86 ? -10.715 4.871 20.146 1.00 89.75 86 PHE A CA 1
ATOM 639 C C . PHE A 1 86 ? -11.739 3.785 20.442 1.00 89.75 86 PHE A C 1
ATOM 641 O O . PHE A 1 86 ? -11.380 2.621 20.598 1.00 89.75 86 PHE A O 1
ATOM 648 N N . THR A 1 87 ? -13.014 4.161 20.495 1.00 90.38 87 THR A N 1
ATOM 649 C CA . THR A 1 87 ? -14.104 3.191 20.642 1.00 90.38 87 THR A CA 1
ATOM 650 C C . THR A 1 87 ? -14.547 2.729 19.259 1.00 90.38 87 THR A C 1
ATOM 652 O O . THR A 1 87 ? -15.167 3.486 18.510 1.00 90.38 87 THR A O 1
ATOM 655 N N . CYS A 1 88 ? -14.182 1.498 18.912 1.00 89.69 88 CYS A N 1
ATOM 656 C CA . CYS A 1 88 ? -14.519 0.877 17.638 1.00 89.69 88 CYS A CA 1
ATOM 657 C C . CYS A 1 88 ? -15.827 0.096 17.745 1.00 89.69 88 CYS A C 1
ATOM 659 O O . CYS A 1 88 ? -16.006 -0.691 18.672 1.00 89.69 88 CYS A O 1
ATOM 661 N N . LEU A 1 89 ? -16.723 0.304 16.785 1.00 88.88 89 LEU A N 1
ATOM 662 C CA . LEU A 1 89 ? -17.869 -0.563 16.567 1.00 88.88 89 LEU A CA 1
ATOM 663 C C . LEU A 1 89 ? -17.364 -1.805 15.834 1.00 88.88 89 LEU A C 1
ATOM 665 O O . LEU A 1 89 ? -16.796 -1.697 14.748 1.00 88.88 89 LEU A O 1
ATOM 669 N N . LEU A 1 90 ? -17.501 -2.947 16.495 1.00 81.88 90 LEU A N 1
ATOM 670 C CA . LEU A 1 90 ? -17.099 -4.243 15.974 1.00 81.88 90 LEU A CA 1
ATOM 671 C C . LEU A 1 90 ? -18.206 -4.759 15.065 1.00 81.88 90 LEU A C 1
ATOM 673 O O . LEU A 1 90 ? -19.380 -4.691 15.430 1.00 81.88 90 LEU A O 1
ATOM 677 N N . ASP A 1 91 ? -17.826 -5.248 13.892 1.00 74.25 91 ASP A N 1
ATOM 678 C CA . ASP A 1 91 ? -18.760 -5.933 13.013 1.00 74.25 91 ASP A CA 1
ATOM 679 C C . ASP A 1 91 ? -18.740 -7.424 13.369 1.00 74.25 91 ASP A C 1
ATOM 681 O O . ASP A 1 91 ? -17.700 -8.080 13.301 1.00 74.25 91 ASP A O 1
ATOM 685 N N . GLU A 1 92 ? -19.877 -7.946 13.831 1.00 64.12 92 GLU A N 1
ATOM 686 C CA . GLU A 1 92 ? -20.034 -9.363 14.175 1.00 64.12 92 GLU A CA 1
ATOM 687 C C . GLU A 1 92 ? -20.274 -10.241 12.941 1.00 64.12 92 GLU A C 1
ATOM 689 O O . GLU A 1 92 ? -20.398 -11.462 13.075 1.00 64.12 92 GLU A O 1
ATOM 694 N N . THR A 1 93 ? -20.323 -9.661 11.734 1.00 59.62 93 THR A N 1
ATOM 695 C CA . THR A 1 93 ? -20.322 -10.448 10.501 1.00 59.62 93 THR A CA 1
ATOM 696 C C . THR A 1 93 ? -18.971 -11.146 10.343 1.00 59.62 93 THR A C 1
ATOM 698 O O . THR A 1 93 ? -18.022 -10.647 9.750 1.00 59.62 93 THR A O 1
ATOM 701 N N . GLN A 1 94 ? -18.883 -12.339 10.934 1.00 52.56 94 GLN A N 1
ATOM 702 C CA . GLN A 1 94 ? -17.790 -13.286 10.765 1.00 52.56 94 GLN A CA 1
ATOM 703 C C . GLN A 1 94 ? -17.692 -13.644 9.280 1.00 52.56 94 GLN A C 1
ATOM 705 O O . GLN A 1 94 ? -18.372 -14.546 8.787 1.00 52.56 94 GLN A O 1
ATOM 710 N N . GLU A 1 95 ? -16.864 -12.910 8.543 1.00 58.97 95 GLU A N 1
ATOM 711 C CA . GLU A 1 95 ? -16.454 -13.318 7.212 1.00 58.97 95 GLU A CA 1
ATOM 712 C C . GLU A 1 95 ? -15.655 -14.616 7.372 1.00 58.97 95 GLU A C 1
ATOM 714 O O . GLU A 1 95 ? -14.678 -14.670 8.119 1.00 58.97 95 GLU A O 1
ATOM 719 N N . ASN A 1 96 ? -16.091 -15.689 6.702 1.00 60.22 96 ASN A N 1
ATOM 720 C CA . ASN A 1 96 ? -15.546 -17.039 6.900 1.00 60.22 96 ASN A CA 1
ATOM 721 C C . ASN A 1 96 ? -14.028 -17.138 6.633 1.00 60.22 96 ASN A C 1
ATOM 723 O O . ASN A 1 96 ? -13.422 -18.139 7.001 1.00 60.22 96 ASN A O 1
ATOM 727 N N . ASN A 1 97 ? -13.420 -16.117 6.015 1.00 76.00 97 ASN A N 1
ATOM 728 C CA . ASN A 1 97 ? -11.982 -15.983 5.803 1.00 76.00 97 ASN A CA 1
ATOM 729 C C . ASN A 1 97 ? -11.556 -14.505 5.938 1.00 76.00 97 ASN A C 1
ATOM 731 O O . ASN A 1 97 ? -11.578 -13.781 4.939 1.00 76.00 97 ASN A O 1
ATOM 735 N N . PRO A 1 98 ? -11.146 -14.036 7.131 1.00 83.94 98 PRO A N 1
ATOM 736 C CA . PRO A 1 98 ? -10.721 -12.653 7.304 1.00 83.94 98 PRO A CA 1
ATOM 737 C C . PRO A 1 98 ? -9.431 -12.412 6.510 1.00 83.94 98 PRO A C 1
ATOM 739 O O . PRO A 1 98 ? -8.392 -13.022 6.777 1.00 83.94 98 PRO A O 1
ATOM 742 N N . THR A 1 99 ? -9.498 -11.533 5.511 1.00 90.69 99 THR A N 1
ATOM 743 C CA . THR A 1 99 ? -8.384 -11.188 4.614 1.00 90.69 99 THR A CA 1
ATOM 744 C C . THR A 1 99 ? -8.406 -9.695 4.281 1.00 90.69 99 THR A C 1
ATOM 746 O O . THR A 1 99 ? -9.378 -8.998 4.564 1.00 90.69 99 THR A O 1
ATOM 749 N N . PHE A 1 100 ? -7.315 -9.168 3.717 1.00 92.88 100 PHE A N 1
ATOM 750 C CA . PHE A 1 100 ? -7.315 -7.800 3.194 1.00 92.88 100 PHE A CA 1
ATOM 751 C C . PHE A 1 100 ? -8.160 -7.700 1.929 1.00 92.88 100 PHE A C 1
ATOM 753 O O . PHE A 1 100 ? -7.977 -8.472 0.988 1.00 92.88 100 PHE A O 1
ATOM 760 N N . GLN A 1 101 ? -8.992 -6.667 1.864 1.00 93.75 101 GLN A N 1
ATOM 761 C CA . GLN A 1 101 ? -9.721 -6.305 0.658 1.00 93.75 101 GLN A CA 1
ATOM 762 C C . GLN A 1 101 ? -8.926 -5.254 -0.122 1.00 93.75 101 GLN A C 1
ATOM 764 O O . GLN A 1 101 ? -8.698 -4.141 0.361 1.00 93.75 101 GLN A O 1
ATOM 769 N N . ILE A 1 102 ? -8.487 -5.602 -1.333 1.00 94.38 102 ILE A N 1
ATOM 770 C CA . ILE A 1 102 ? -7.843 -4.641 -2.234 1.00 94.38 102 ILE A CA 1
ATOM 771 C C . ILE A 1 102 ? -8.936 -3.762 -2.837 1.00 94.38 102 ILE A C 1
ATOM 773 O O . ILE A 1 102 ? -9.835 -4.258 -3.513 1.00 94.38 102 ILE A O 1
ATOM 777 N N . VAL A 1 103 ? -8.858 -2.460 -2.591 1.00 94.88 103 VAL A N 1
ATOM 778 C CA . VAL A 1 103 ? -9.882 -1.494 -2.996 1.00 94.88 103 VAL A CA 1
ATOM 779 C C . VAL A 1 103 ? -9.312 -0.440 -3.934 1.00 94.88 103 VAL A C 1
ATOM 781 O O . VAL A 1 103 ? -8.134 -0.086 -3.876 1.00 94.88 103 VAL A O 1
ATOM 784 N N . ASN A 1 104 ? -10.175 0.086 -4.803 1.00 95.88 104 ASN A N 1
ATOM 785 C CA . ASN A 1 104 ? -9.866 1.269 -5.599 1.00 95.88 104 ASN A CA 1
ATOM 786 C C . ASN A 1 104 ? -10.064 2.553 -4.764 1.00 95.88 104 ASN A C 1
ATOM 788 O O . ASN A 1 104 ? -10.611 2.524 -3.656 1.00 95.88 104 ASN A O 1
ATOM 792 N N . GLY A 1 105 ? -9.655 3.702 -5.310 1.00 93.62 105 GLY A N 1
ATOM 793 C CA . GLY A 1 105 ? -9.781 4.984 -4.614 1.00 93.62 105 GLY A CA 1
ATOM 794 C C . GLY A 1 105 ? -11.225 5.375 -4.274 1.00 93.62 105 GLY A C 1
ATOM 795 O O . GLY A 1 105 ? -11.484 5.865 -3.177 1.00 93.62 105 GLY A O 1
ATOM 796 N N . THR A 1 106 ? -12.185 5.114 -5.166 1.00 94.69 106 THR A N 1
ATOM 797 C CA . THR A 1 106 ? -13.601 5.459 -4.938 1.00 94.69 106 THR A CA 1
ATOM 798 C C . THR A 1 106 ? -14.250 4.621 -3.839 1.00 94.69 106 THR A C 1
ATOM 800 O O . THR A 1 106 ? -14.974 5.148 -2.996 1.00 94.69 106 THR A O 1
ATOM 803 N N . THR A 1 107 ? -13.951 3.324 -3.803 1.00 94.94 107 THR A N 1
ATOM 804 C CA . THR A 1 107 ? -14.431 2.386 -2.793 1.00 94.94 107 THR A CA 1
ATOM 805 C C . THR A 1 107 ? -13.828 2.748 -1.446 1.00 94.94 107 THR A C 1
ATOM 807 O O . THR A 1 107 ? -14.570 2.845 -0.470 1.00 94.94 107 THR A O 1
ATOM 810 N N . LEU A 1 108 ? -12.529 3.066 -1.390 1.00 95.06 108 LEU A N 1
ATOM 811 C CA . LEU A 1 108 ? -11.899 3.521 -0.153 1.00 95.06 108 LEU A CA 1
ATOM 812 C C . LEU A 1 108 ? -12.556 4.801 0.384 1.00 95.06 108 LEU A C 1
ATOM 814 O O . LEU A 1 108 ? -12.901 4.860 1.560 1.00 95.06 108 LEU A O 1
ATOM 818 N N . LEU A 1 109 ? -12.802 5.800 -0.468 1.00 94.69 109 LEU A N 1
ATOM 819 C CA . LEU A 1 109 ? -13.510 7.023 -0.069 1.00 94.69 109 LEU A CA 1
ATOM 820 C C . LEU A 1 109 ? -14.933 6.745 0.432 1.00 94.69 109 LEU A C 1
ATOM 822 O O . LEU A 1 109 ? -15.382 7.381 1.385 1.00 94.69 109 LEU A O 1
ATOM 826 N N . SER A 1 110 ? -15.637 5.790 -0.181 1.00 94.25 110 SER A N 1
ATOM 827 C CA . SER A 1 110 ? -16.988 5.411 0.243 1.00 94.25 110 SER A CA 1
ATOM 828 C C . SER A 1 110 ? -17.007 4.742 1.622 1.00 94.25 110 SER A C 1
ATOM 830 O O . SER A 1 110 ? -17.871 5.057 2.440 1.00 94.25 110 SER A O 1
ATOM 832 N N . VAL A 1 111 ? -16.017 3.888 1.907 1.00 92.69 111 VAL A N 1
ATOM 833 C CA . VAL A 1 111 ? -15.832 3.225 3.206 1.00 92.69 111 VAL A CA 1
ATOM 834 C C . VAL A 1 111 ? -15.399 4.232 4.273 1.00 92.69 111 VAL A C 1
ATOM 836 O O . VAL A 1 111 ? -15.856 4.1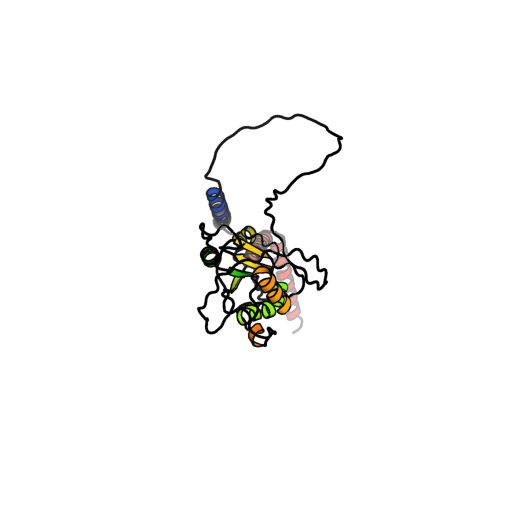78 5.410 1.00 92.69 111 VAL A O 1
ATOM 839 N N . LEU A 1 112 ? -14.561 5.204 3.908 1.00 93.69 112 LEU A N 1
ATOM 840 C CA . LEU A 1 112 ? -14.077 6.254 4.806 1.00 93.69 112 LEU A CA 1
ATOM 841 C C . LEU A 1 112 ? -15.040 7.447 4.934 1.00 93.69 112 LEU A C 1
ATOM 843 O O . LEU A 1 112 ? -14.643 8.525 5.379 1.00 93.69 112 LEU A O 1
ATOM 847 N N . LYS A 1 113 ? -16.318 7.285 4.579 1.00 93.00 113 LYS A N 1
ATOM 848 C CA . LYS A 1 113 ? -17.309 8.351 4.731 1.00 93.00 113 LYS A CA 1
ATOM 849 C C . LYS A 1 113 ? -17.551 8.645 6.214 1.00 93.00 113 LYS A C 1
ATOM 851 O O . LYS A 1 113 ? -18.025 7.800 6.968 1.00 93.00 113 LYS A O 1
ATOM 856 N N . GLN A 1 114 ? -17.264 9.876 6.627 1.00 92.81 114 GLN A N 1
ATOM 857 C CA . GLN A 1 114 ? -17.453 10.303 8.010 1.00 92.81 114 GLN A CA 1
ATOM 858 C C . GLN A 1 114 ? -18.943 10.438 8.359 1.00 92.81 114 GLN A C 1
ATOM 860 O O . GLN A 1 114 ? -19.709 11.094 7.649 1.00 92.81 114 GLN A O 1
ATOM 865 N N . ASN A 1 115 ? -19.334 9.911 9.520 1.00 90.81 115 ASN A N 1
ATOM 866 C CA . ASN A 1 115 ? -20.608 10.226 10.150 1.00 90.81 115 ASN A CA 1
ATOM 867 C C . ASN A 1 115 ? -20.474 11.510 10.989 1.00 90.81 115 ASN A C 1
ATOM 869 O O . ASN A 1 115 ? -19.661 11.578 11.917 1.00 90.81 115 ASN A O 1
ATOM 873 N N . GLN A 1 116 ? -21.272 12.532 10.670 1.00 89.69 116 GLN A N 1
ATOM 874 C CA . GLN A 1 116 ? -21.247 13.832 11.355 1.00 89.69 116 GLN A CA 1
ATOM 875 C C . GLN A 1 116 ? -21.720 13.755 12.817 1.00 89.69 116 GLN A C 1
ATOM 877 O O . GLN A 1 116 ? -21.355 14.615 13.616 1.00 89.69 116 GLN A O 1
ATOM 882 N N . ASN A 1 117 ? -22.461 12.706 13.188 1.00 89.38 117 ASN A N 1
ATOM 883 C CA . ASN A 1 117 ? -22.962 12.515 14.551 1.00 89.38 117 ASN A CA 1
ATOM 884 C C . ASN A 1 117 ? -21.870 12.067 15.531 1.00 89.38 117 ASN A C 1
ATOM 886 O O . ASN A 1 117 ? -22.045 12.189 16.742 1.00 89.38 117 ASN A O 1
ATOM 890 N N . VAL A 1 118 ? -20.750 11.547 15.017 1.00 88.88 118 VAL A N 1
ATOM 891 C CA . VAL A 1 118 ? -19.613 11.115 15.828 1.00 88.88 118 VAL A CA 1
ATOM 892 C C . VAL A 1 118 ? -18.534 12.192 15.792 1.00 88.88 118 VAL A C 1
ATOM 894 O O . VAL A 1 118 ? -17.833 12.381 14.794 1.00 88.88 118 VAL A O 1
ATOM 897 N N . THR A 1 119 ? -18.395 12.904 16.905 1.00 84.56 119 THR A N 1
ATOM 898 C CA . THR A 1 119 ? -17.457 14.026 17.053 1.00 84.56 119 THR A CA 1
ATOM 899 C C . THR A 1 119 ? -16.267 13.682 17.944 1.00 84.56 119 THR A C 1
ATOM 901 O O . THR A 1 119 ? -15.200 14.275 17.790 1.00 84.56 119 THR A O 1
ATOM 904 N N . SER A 1 120 ? -16.416 12.698 18.839 1.00 86.88 120 SER A N 1
ATOM 905 C CA . SER A 1 120 ? -15.379 12.293 19.791 1.00 86.88 120 SER A CA 1
ATOM 906 C C . SER A 1 120 ? -14.815 10.903 19.496 1.00 86.88 120 SER A C 1
ATOM 908 O O . SER A 1 120 ? -15.516 9.999 19.052 1.00 86.88 120 SER A O 1
ATOM 910 N N . ARG A 1 121 ? -13.541 10.704 19.849 1.00 87.00 121 ARG A N 1
ATOM 911 C CA . ARG A 1 121 ? -12.818 9.419 19.756 1.00 87.00 121 ARG A CA 1
ATOM 912 C C . ARG A 1 121 ? -13.390 8.347 20.696 1.00 87.00 121 ARG A C 1
ATOM 914 O O . ARG A 1 121 ? -13.181 7.159 20.476 1.00 87.00 121 ARG A O 1
ATOM 921 N N . THR A 1 122 ? -14.090 8.768 21.750 1.00 87.75 122 THR A N 1
ATOM 922 C CA . THR A 1 122 ? -14.723 7.891 22.751 1.00 87.75 122 THR A CA 1
ATOM 923 C C . THR A 1 122 ? -16.106 7.399 22.335 1.00 87.75 122 THR A C 1
ATOM 925 O O . THR A 1 122 ? -16.686 6.565 23.019 1.00 87.75 122 THR A O 1
ATOM 928 N N . GLN A 1 123 ? -16.670 7.938 21.254 1.00 90.81 123 GLN A N 1
ATOM 929 C CA . GLN A 1 123 ? -17.947 7.470 20.732 1.00 90.81 123 GLN A CA 1
ATOM 930 C C . GLN A 1 123 ? -17.722 6.250 19.827 1.00 90.81 123 GLN A C 1
ATOM 932 O O . GLN A 1 123 ? -16.741 6.227 19.075 1.00 90.81 123 GLN A O 1
ATOM 937 N N . PRO A 1 124 ? -18.610 5.242 19.890 1.00 90.75 124 PRO A N 1
ATOM 938 C CA . PRO A 1 124 ? -18.507 4.054 19.055 1.00 90.75 124 PRO A CA 1
ATOM 939 C C . PRO A 1 124 ? -18.696 4.424 17.581 1.00 90.75 124 PRO A C 1
ATOM 941 O O . PRO A 1 124 ? -19.704 5.023 17.208 1.00 90.75 124 PRO A O 1
ATOM 944 N N . ALA A 1 125 ? -17.727 4.064 16.742 1.00 92.38 125 ALA A N 1
ATOM 945 C CA . ALA A 1 125 ? -17.806 4.237 15.294 1.00 92.38 125 ALA A CA 1
ATOM 946 C C . ALA A 1 125 ? -17.016 3.159 14.554 1.00 92.38 125 ALA A C 1
ATOM 948 O O . ALA A 1 125 ? -16.165 2.495 15.143 1.00 92.38 125 ALA A O 1
ATOM 949 N N . ALA A 1 126 ? -17.282 3.004 13.257 1.00 91.75 126 ALA A N 1
ATOM 950 C CA . ALA A 1 126 ? -16.566 2.051 12.419 1.00 91.75 126 ALA A CA 1
ATOM 951 C C . ALA A 1 126 ? -15.056 2.347 12.410 1.00 91.75 126 ALA A C 1
ATOM 953 O O . ALA A 1 126 ? -14.628 3.498 12.234 1.00 91.75 126 ALA A O 1
ATOM 954 N N . CYS A 1 127 ? -14.267 1.292 12.619 1.00 94.00 127 CYS A N 1
ATOM 955 C CA . CYS A 1 127 ? -12.814 1.327 12.562 1.00 94.00 127 CYS A CA 1
ATOM 956 C C . CYS A 1 127 ? -12.314 0.482 11.402 1.00 94.00 127 CYS A C 1
ATOM 958 O O . CYS A 1 127 ? -12.710 -0.673 11.245 1.00 94.00 127 CYS A O 1
ATOM 960 N N . HIS A 1 128 ? -11.394 1.047 10.633 1.00 94.81 128 HIS A N 1
ATOM 961 C CA . HIS A 1 128 ? -10.819 0.384 9.473 1.00 94.81 128 HIS A CA 1
ATOM 962 C C . HIS A 1 128 ? -9.302 0.483 9.532 1.00 94.81 128 HIS A C 1
ATOM 964 O O . HIS A 1 128 ? -8.755 1.537 9.861 1.00 94.81 128 HIS A O 1
ATOM 970 N N . VAL A 1 129 ? -8.616 -0.607 9.208 1.00 96.19 129 VAL A N 1
ATOM 971 C CA . VAL A 1 129 ? -7.167 -0.585 8.998 1.00 96.19 129 VAL A CA 1
ATOM 972 C C . VAL A 1 129 ? -6.928 -0.496 7.503 1.00 96.19 129 VAL A C 1
ATOM 974 O O . VAL A 1 129 ? -7.397 -1.343 6.749 1.00 96.19 129 VAL A O 1
ATOM 977 N N . VAL A 1 130 ? -6.211 0.537 7.076 1.00 96.94 130 VAL A N 1
ATOM 978 C CA . VAL A 1 130 ? -5.913 0.784 5.666 1.00 96.94 130 VAL A CA 1
ATOM 979 C C . VAL A 1 130 ? -4.407 0.733 5.469 1.00 96.94 130 VAL A C 1
ATOM 981 O O . VAL A 1 130 ? -3.652 1.433 6.147 1.00 96.94 130 VAL A O 1
ATOM 984 N N . VAL A 1 131 ? -3.973 -0.100 4.532 1.00 97.19 131 VAL A N 1
ATOM 985 C CA . VAL A 1 131 ? -2.578 -0.221 4.118 1.00 97.19 131 VAL A CA 1
ATOM 986 C C . VAL A 1 131 ? -2.408 0.419 2.747 1.00 97.19 131 VAL A C 1
ATOM 988 O O . VAL A 1 131 ? -3.042 0.016 1.773 1.00 97.19 131 VAL A O 1
ATOM 991 N N . PHE A 1 132 ? -1.500 1.383 2.668 1.00 97.06 132 PHE A N 1
ATOM 992 C CA . PHE A 1 132 ? -1.029 1.950 1.411 1.00 97.06 132 PHE A CA 1
ATOM 993 C C . PHE A 1 132 ? 0.245 1.214 1.011 1.00 97.06 132 PHE A C 1
ATOM 995 O O . PHE A 1 132 ? 1.251 1.284 1.725 1.00 97.06 132 PHE A O 1
ATOM 1002 N N . PHE A 1 133 ? 0.194 0.486 -0.100 1.00 96.25 133 PHE A N 1
ATOM 1003 C CA . PHE A 1 133 ? 1.297 -0.341 -0.592 1.00 96.25 133 PHE A CA 1
ATOM 1004 C C . PHE A 1 133 ? 1.522 -0.104 -2.083 1.00 96.25 133 PHE A C 1
ATOM 1006 O O . PHE A 1 133 ? 0.747 0.589 -2.731 1.00 96.25 133 PHE A O 1
ATOM 1013 N N . THR A 1 134 ? 2.575 -0.693 -2.641 1.00 95.25 134 THR A N 1
ATOM 1014 C CA . THR A 1 134 ? 2.655 -0.900 -4.088 1.00 95.25 134 THR A CA 1
ATOM 1015 C C . THR A 1 134 ? 3.387 -2.200 -4.398 1.00 95.25 134 THR A C 1
ATOM 1017 O O . THR A 1 134 ? 4.210 -2.656 -3.602 1.00 95.25 134 THR A O 1
ATOM 1020 N N . SER A 1 135 ? 3.092 -2.813 -5.542 1.00 93.31 135 SER A N 1
ATOM 1021 C CA . SER A 1 135 ? 3.606 -4.140 -5.903 1.00 93.31 135 SER A CA 1
ATOM 1022 C C . SER A 1 135 ? 5.070 -4.151 -6.348 1.00 93.31 135 SER A C 1
ATOM 1024 O O . SER A 1 135 ? 5.718 -5.191 -6.294 1.00 93.31 135 SER A O 1
ATOM 1026 N N . TRP A 1 136 ? 5.599 -3.013 -6.796 1.00 92.44 136 TRP A N 1
ATOM 1027 C CA . TRP A 1 136 ? 6.970 -2.893 -7.306 1.00 92.44 136 TRP A CA 1
ATOM 1028 C C . TRP A 1 136 ? 7.981 -2.468 -6.229 1.00 92.44 136 TRP A C 1
ATOM 1030 O O . TRP A 1 136 ? 9.186 -2.479 -6.467 1.00 92.44 136 TRP A O 1
ATOM 1040 N N . CYS A 1 137 ? 7.520 -2.090 -5.031 1.00 94.56 137 CYS A N 1
ATOM 1041 C CA . CYS A 1 137 ? 8.393 -1.627 -3.954 1.00 94.56 137 CYS A CA 1
ATOM 1042 C C . CYS A 1 137 ? 8.879 -2.802 -3.084 1.00 94.56 137 CYS A C 1
ATOM 1044 O O . CYS A 1 137 ? 8.049 -3.469 -2.454 1.00 94.56 137 CYS A O 1
ATOM 1046 N N . PRO A 1 138 ? 10.203 -3.010 -2.934 1.00 94.50 138 PRO A N 1
ATOM 1047 C CA . PRO A 1 138 ? 10.752 -4.087 -2.108 1.00 94.50 138 PRO A CA 1
ATOM 1048 C C . PRO A 1 138 ? 10.307 -4.033 -0.641 1.00 94.50 138 PRO A C 1
ATOM 1050 O O . PRO A 1 138 ? 10.021 -5.070 -0.047 1.00 94.50 138 PRO A O 1
ATOM 1053 N N . PHE A 1 139 ? 10.180 -2.835 -0.060 1.00 94.75 139 PHE A N 1
ATOM 1054 C CA . PHE A 1 139 ? 9.736 -2.671 1.329 1.00 94.75 139 PHE A CA 1
ATOM 1055 C C . PHE A 1 139 ? 8.275 -3.092 1.522 1.00 94.75 139 PHE A C 1
ATOM 1057 O O . PHE A 1 139 ? 7.925 -3.685 2.540 1.00 94.75 139 PHE A O 1
ATOM 1064 N N . SER A 1 140 ? 7.419 -2.825 0.527 1.00 95.25 140 SER A N 1
ATOM 1065 C CA . SER A 1 140 ? 6.007 -3.233 0.574 1.00 95.25 140 SER A CA 1
ATOM 1066 C C . SER A 1 140 ? 5.884 -4.750 0.499 1.00 95.25 140 SER A C 1
ATOM 1068 O O . SER A 1 140 ? 5.181 -5.352 1.307 1.00 95.25 140 SER A O 1
ATOM 1070 N N . VAL A 1 141 ? 6.645 -5.364 -0.405 1.00 94.75 141 VAL A N 1
ATOM 1071 C CA . VAL A 1 141 ? 6.732 -6.818 -0.564 1.00 94.75 141 VAL A CA 1
ATOM 1072 C C . VAL A 1 141 ? 7.276 -7.503 0.697 1.00 94.75 141 VAL A C 1
ATOM 1074 O O . VAL A 1 141 ? 6.752 -8.532 1.121 1.00 94.75 141 VAL A O 1
ATOM 1077 N N . GLN A 1 142 ? 8.284 -6.916 1.347 1.00 94.75 142 GLN A N 1
ATOM 1078 C CA . GLN A 1 142 ? 8.844 -7.442 2.593 1.00 94.75 142 GLN A CA 1
ATOM 1079 C C . GLN A 1 142 ? 7.839 -7.390 3.755 1.00 94.75 142 GLN A C 1
ATOM 1081 O O . GLN A 1 142 ? 7.792 -8.314 4.569 1.00 94.75 142 GLN A O 1
ATOM 1086 N N . ALA A 1 143 ? 7.025 -6.334 3.835 1.00 95.44 143 ALA A N 1
ATOM 1087 C CA . ALA A 1 143 ? 6.007 -6.187 4.874 1.00 95.44 143 ALA A CA 1
ATOM 1088 C C . ALA A 1 143 ? 4.734 -7.009 4.603 1.00 95.44 143 ALA A C 1
ATOM 1090 O O . ALA A 1 143 ? 4.050 -7.397 5.550 1.00 95.44 143 ALA A O 1
ATOM 1091 N N . ALA A 1 144 ? 4.420 -7.301 3.338 1.00 95.50 144 ALA A N 1
ATOM 1092 C CA . ALA A 1 144 ? 3.208 -8.001 2.909 1.00 95.50 144 ALA A CA 1
ATOM 1093 C C . ALA A 1 144 ? 2.878 -9.285 3.703 1.00 95.50 144 ALA A C 1
ATOM 1095 O O . ALA A 1 144 ? 1.759 -9.364 4.206 1.00 95.50 144 ALA A O 1
ATOM 1096 N N . PRO A 1 145 ? 3.795 -10.252 3.934 1.00 95.06 145 PRO A N 1
ATOM 1097 C CA . PRO A 1 145 ? 3.464 -11.456 4.704 1.00 95.06 145 PRO A CA 1
ATOM 1098 C C . PRO A 1 145 ? 3.158 -11.169 6.181 1.00 95.06 145 PRO A C 1
ATOM 1100 O O . PRO A 1 145 ? 2.473 -11.951 6.834 1.00 95.06 145 PRO A O 1
ATOM 1103 N N . HIS A 1 146 ? 3.666 -10.065 6.734 1.00 94.94 146 HIS A N 1
ATOM 1104 C CA . HIS A 1 146 ? 3.351 -9.659 8.102 1.00 94.94 146 HIS A CA 1
ATOM 1105 C C . HIS A 1 146 ? 1.992 -8.969 8.184 1.00 94.94 146 HIS A C 1
ATOM 1107 O O . HIS A 1 146 ? 1.245 -9.167 9.138 1.00 94.94 146 HIS A O 1
ATOM 1113 N N . LEU A 1 147 ? 1.678 -8.167 7.170 1.00 95.69 147 LEU A N 1
ATOM 1114 C CA . LEU A 1 147 ? 0.396 -7.498 7.054 1.00 95.69 147 LEU A CA 1
ATOM 1115 C C . LEU A 1 147 ? -0.703 -8.526 6.796 1.00 95.69 147 LEU A C 1
ATOM 1117 O O . LEU A 1 147 ? -1.631 -8.574 7.586 1.00 95.69 147 LEU A O 1
ATOM 1121 N N . ASN A 1 148 ? -0.551 -9.421 5.815 1.00 95.38 148 ASN A N 1
ATOM 1122 C CA . ASN A 1 148 ? -1.524 -10.467 5.463 1.00 95.38 148 ASN A CA 1
ATOM 1123 C C . ASN A 1 148 ? -1.980 -11.332 6.653 1.00 95.38 148 ASN A C 1
ATOM 1125 O O . ASN A 1 148 ? -3.117 -11.794 6.654 1.00 95.38 148 ASN A O 1
ATOM 1129 N N . ALA A 1 149 ? -1.143 -11.497 7.683 1.00 93.62 149 ALA A N 1
ATOM 1130 C CA . ALA A 1 149 ? -1.497 -12.229 8.895 1.00 93.62 149 ALA A CA 1
ATOM 1131 C C . ALA A 1 149 ? -2.480 -11.474 9.817 1.00 93.62 149 ALA A C 1
ATOM 1133 O O . ALA A 1 149 ? -3.171 -12.109 10.607 1.00 93.62 149 ALA A O 1
ATOM 1134 N N . LEU A 1 150 ? -2.562 -10.140 9.749 1.00 94.19 150 LEU A N 1
ATOM 1135 C CA . LEU A 1 150 ? -3.351 -9.307 10.672 1.00 94.19 150 LEU A CA 1
ATOM 1136 C C . LEU A 1 150 ? -4.853 -9.612 10.719 1.00 94.19 150 LEU A C 1
ATOM 1138 O O . LEU A 1 150 ? -5.376 -9.715 11.831 1.00 94.19 150 LEU A O 1
ATOM 1142 N N . PRO A 1 151 ? -5.565 -9.783 9.589 1.00 93.19 151 PRO A N 1
ATOM 1143 C CA . PRO A 1 151 ? -7.011 -9.965 9.613 1.00 93.19 151 PRO A CA 1
ATOM 1144 C C . PRO A 1 151 ? -7.418 -11.238 10.365 1.00 93.19 151 PRO A C 1
ATOM 1146 O O . PRO A 1 151 ? -8.418 -11.233 11.074 1.00 93.19 151 PRO A O 1
ATOM 1149 N N . ARG A 1 152 ? -6.586 -12.293 10.331 1.00 91.56 152 ARG A N 1
ATOM 1150 C CA . ARG A 1 152 ? -6.777 -13.511 11.143 1.00 91.56 152 ARG A CA 1
ATOM 1151 C C . ARG A 1 152 ? -6.825 -13.225 12.644 1.00 91.56 152 ARG A C 1
ATOM 1153 O O . ARG A 1 152 ? -7.567 -13.888 13.359 1.00 91.56 152 ARG A O 1
ATOM 1160 N N . GLY A 1 153 ? -6.027 -12.271 13.119 1.00 91.06 153 GLY A N 1
ATOM 1161 C CA . GLY A 1 153 ? -6.009 -11.875 14.527 1.00 91.06 153 GLY A CA 1
ATOM 1162 C C . GLY A 1 153 ? -7.184 -10.978 14.906 1.00 91.06 153 GLY A C 1
ATOM 1163 O O . GLY A 1 153 ? -7.616 -11.001 16.052 1.00 91.06 153 GLY A O 1
ATOM 1164 N N . PHE A 1 154 ? -7.730 -10.215 13.960 1.00 92.56 154 PHE A N 1
ATOM 1165 C CA . PHE A 1 154 ? -8.778 -9.226 14.213 1.00 92.56 154 PHE A CA 1
ATOM 1166 C C . PHE A 1 154 ? -9.975 -9.410 13.264 1.00 92.56 154 PHE A C 1
ATOM 1168 O O . PHE A 1 154 ? -10.298 -8.491 12.516 1.00 92.56 154 PHE A O 1
ATOM 1175 N N . PRO A 1 155 ? -10.683 -10.554 13.299 1.00 90.12 155 PRO A N 1
ATOM 1176 C CA . PRO A 1 155 ? -11.780 -10.821 12.362 1.00 90.12 155 PRO A CA 1
ATOM 1177 C C . PRO A 1 155 ? -12.975 -9.869 12.519 1.00 90.12 155 PRO A C 1
ATOM 1179 O O . PRO A 1 155 ? -13.785 -9.752 11.614 1.00 90.12 155 PRO A O 1
ATOM 1182 N N . MET A 1 156 ? -13.078 -9.172 13.654 1.00 88.56 156 MET A N 1
ATOM 1183 C CA . MET A 1 156 ? -14.136 -8.192 13.939 1.00 88.56 156 MET A CA 1
ATOM 1184 C C . MET A 1 156 ? -13.844 -6.790 13.364 1.00 88.56 156 MET A C 1
ATOM 1186 O O . MET A 1 156 ? -14.590 -5.843 13.620 1.00 88.56 156 MET A O 1
ATOM 1190 N N . MET A 1 157 ? -12.711 -6.621 12.672 1.00 90.44 157 MET A N 1
ATOM 1191 C CA . MET A 1 157 ? -12.273 -5.363 12.067 1.00 90.44 157 MET A CA 1
ATOM 1192 C C . MET A 1 157 ? -12.099 -5.521 10.558 1.00 90.44 157 MET A C 1
ATOM 1194 O O . MET A 1 157 ? -11.609 -6.541 10.083 1.00 90.44 157 MET A O 1
ATOM 1198 N N . SER A 1 158 ? -12.412 -4.468 9.803 1.00 92.12 158 SER A N 1
ATOM 1199 C CA . SER A 1 158 ? -12.206 -4.463 8.352 1.00 92.12 158 SER A CA 1
ATOM 1200 C C . SER A 1 158 ? -10.788 -4.016 7.986 1.00 92.12 158 SER A C 1
ATOM 1202 O O . SER A 1 158 ? -10.296 -2.991 8.477 1.00 92.12 158 SER A O 1
ATOM 1204 N N . PHE A 1 159 ? -10.167 -4.754 7.067 1.00 94.94 159 PHE A N 1
ATOM 1205 C CA . PHE A 1 159 ? -8.824 -4.500 6.555 1.00 94.94 159 PHE A CA 1
ATOM 1206 C C . PHE A 1 159 ? -8.872 -4.192 5.061 1.00 94.94 159 PHE A C 1
ATOM 1208 O O . PHE A 1 159 ? -9.330 -5.007 4.262 1.00 94.94 159 PHE A O 1
ATOM 1215 N N . TYR A 1 160 ? -8.343 -3.034 4.683 1.00 96.19 160 TYR A N 1
ATOM 1216 C CA . TYR A 1 160 ? -8.297 -2.572 3.303 1.00 96.19 160 TYR A CA 1
ATOM 1217 C C . TYR A 1 160 ? -6.865 -2.321 2.861 1.00 96.19 160 TYR A C 1
ATOM 1219 O O . TYR A 1 160 ? -6.013 -1.892 3.642 1.00 96.19 160 TYR A O 1
ATOM 1227 N N . ALA A 1 161 ? -6.609 -2.564 1.586 1.00 96.50 161 ALA A N 1
ATOM 1228 C CA . ALA A 1 161 ? -5.338 -2.285 0.950 1.00 96.50 161 ALA A CA 1
ATOM 1229 C C . ALA A 1 161 ? -5.569 -1.486 -0.330 1.00 96.50 161 ALA A C 1
ATOM 1231 O O . ALA A 1 161 ? -6.470 -1.797 -1.105 1.00 96.50 161 ALA A O 1
ATOM 1232 N N . ILE A 1 162 ? -4.750 -0.468 -0.565 1.00 96.44 162 ILE A N 1
ATOM 1233 C CA . ILE A 1 162 ? -4.818 0.352 -1.774 1.00 96.44 162 ILE A CA 1
ATOM 1234 C C . ILE A 1 162 ? -3.428 0.519 -2.380 1.00 96.44 162 ILE A C 1
ATOM 1236 O O . ILE A 1 162 ? -2.446 0.740 -1.664 1.00 96.44 162 ILE A O 1
ATOM 1240 N N . ASP A 1 163 ? -3.358 0.419 -3.709 1.00 95.69 163 ASP A N 1
ATOM 1241 C CA . ASP A 1 163 ? -2.131 0.702 -4.444 1.00 95.69 163 ASP A CA 1
ATOM 1242 C C . ASP A 1 163 ? -1.893 2.214 -4.525 1.00 95.69 163 ASP A C 1
ATOM 1244 O O . ASP A 1 163 ? -2.612 2.956 -5.207 1.00 95.69 163 ASP A O 1
ATOM 1248 N N . ALA A 1 164 ? -0.855 2.645 -3.815 1.00 95.25 164 ALA A N 1
ATOM 1249 C CA . ALA A 1 164 ? -0.391 4.017 -3.718 1.00 95.25 164 ALA A CA 1
ATOM 1250 C C . ALA A 1 164 ? 0.136 4.567 -5.049 1.00 95.25 164 ALA A C 1
ATOM 1252 O O . ALA A 1 164 ? 0.055 5.773 -5.283 1.00 95.25 164 ALA A O 1
ATOM 1253 N N . TYR A 1 165 ? 0.673 3.699 -5.913 1.00 92.50 165 TYR A N 1
ATOM 1254 C CA . TYR A 1 165 ? 1.194 4.101 -7.218 1.00 92.50 165 TYR A CA 1
ATOM 1255 C C . TYR A 1 165 ? 0.051 4.472 -8.168 1.00 92.50 165 TYR A C 1
ATOM 1257 O O . TYR A 1 165 ? 0.038 5.575 -8.711 1.00 92.50 165 TYR A O 1
ATOM 1265 N N . SER A 1 166 ? -0.959 3.604 -8.277 1.00 92.62 166 SER A N 1
ATOM 1266 C CA . SER A 1 166 ? -2.143 3.851 -9.112 1.00 92.62 166 SER A CA 1
ATOM 1267 C C . SER A 1 166 ? -3.011 5.019 -8.615 1.00 92.62 166 SER A C 1
ATOM 1269 O O . SER A 1 166 ? -3.643 5.702 -9.414 1.00 92.62 166 SER A O 1
ATOM 1271 N N . HIS A 1 167 ? -3.044 5.279 -7.301 1.00 95.06 167 HIS A N 1
ATOM 1272 C CA . HIS A 1 167 ? -3.880 6.321 -6.687 1.00 95.06 167 HIS A CA 1
ATOM 1273 C C . HIS A 1 167 ? -3.040 7.381 -5.953 1.00 95.06 167 HIS A C 1
ATOM 1275 O O . HIS A 1 167 ? -3.264 7.663 -4.770 1.00 95.06 167 HIS A O 1
ATOM 1281 N N . ASN A 1 168 ? -2.068 7.981 -6.647 1.00 92.94 168 ASN A N 1
ATOM 1282 C CA . ASN A 1 168 ? -1.105 8.914 -6.048 1.00 92.94 168 ASN A CA 1
ATOM 1283 C C . ASN A 1 168 ? -1.756 10.160 -5.410 1.00 92.94 168 ASN A C 1
ATOM 1285 O O . ASN A 1 168 ? -1.407 10.528 -4.286 1.00 92.94 168 ASN A O 1
ATOM 1289 N N . SER A 1 169 ? -2.740 10.768 -6.084 1.00 93.94 169 SER A N 1
ATOM 1290 C CA . SER A 1 169 ? -3.451 11.957 -5.583 1.00 93.94 169 SER A CA 1
ATOM 1291 C C . SER A 1 169 ? -4.148 11.677 -4.246 1.00 93.94 169 SER A C 1
ATOM 1293 O O . SER A 1 169 ? -3.890 12.351 -3.249 1.00 93.94 169 SER A O 1
ATOM 1295 N N . LEU A 1 170 ? -4.938 10.599 -4.180 1.00 94.56 170 LEU A N 1
ATOM 1296 C CA . LEU A 1 170 ? -5.621 10.174 -2.956 1.00 94.56 170 LEU A CA 1
ATOM 1297 C C . LEU A 1 170 ? -4.626 9.848 -1.833 1.00 94.56 170 LEU A C 1
ATOM 1299 O O . LEU A 1 170 ? -4.808 10.268 -0.695 1.00 94.56 170 LEU A O 1
ATOM 1303 N N . THR A 1 171 ? -3.567 9.110 -2.159 1.00 94.81 171 THR A N 1
ATOM 1304 C CA . THR A 1 171 ? -2.519 8.705 -1.212 1.00 94.81 171 THR A CA 1
ATOM 1305 C C . THR A 1 171 ? -1.840 9.924 -0.581 1.00 94.81 171 THR A C 1
ATOM 1307 O O . THR A 1 171 ? -1.681 9.992 0.640 1.00 94.81 171 THR A O 1
ATOM 1310 N N . THR A 1 172 ? -1.527 10.933 -1.395 1.00 94.12 172 THR A N 1
ATOM 1311 C CA . THR A 1 172 ? -0.944 12.199 -0.937 1.00 94.12 172 THR A CA 1
ATOM 1312 C C . THR A 1 172 ? -1.936 13.003 -0.093 1.00 94.12 172 THR A C 1
ATOM 1314 O O . THR A 1 172 ? -1.567 13.496 0.971 1.00 94.12 172 THR A O 1
ATOM 1317 N N . MET A 1 173 ? -3.212 13.074 -0.495 1.00 93.25 173 MET A N 1
ATOM 1318 C CA . MET A 1 173 ? -4.272 13.735 0.286 1.00 93.25 173 MET A CA 1
ATOM 1319 C C . MET A 1 173 ? -4.476 13.098 1.669 1.00 93.25 173 MET A C 1
ATOM 1321 O O . MET A 1 173 ? -4.788 13.799 2.627 1.00 93.25 173 MET A O 1
ATOM 1325 N N . GLN A 1 174 ? -4.272 11.784 1.796 1.00 93.12 174 GLN A N 1
ATOM 1326 C CA . GLN A 1 174 ? -4.317 11.071 3.078 1.00 93.12 174 GLN A CA 1
ATOM 1327 C C . GLN A 1 174 ? -3.033 11.241 3.919 1.00 93.12 174 GLN A C 1
ATOM 1329 O O . GLN A 1 174 ? -2.939 10.692 5.016 1.00 93.12 174 GLN A O 1
ATOM 1334 N N . GLY A 1 175 ? -2.043 12.007 3.444 1.00 93.56 175 GLY A N 1
ATOM 1335 C CA . GLY A 1 175 ? -0.805 12.296 4.175 1.00 93.56 175 GLY A CA 1
ATOM 1336 C C . GLY A 1 175 ? 0.194 11.134 4.198 1.00 93.56 175 GLY A C 1
ATOM 1337 O O . GLY A 1 175 ? 1.015 11.025 5.116 1.00 93.56 175 GLY A O 1
ATOM 1338 N N . VAL A 1 176 ? 0.127 10.233 3.217 1.00 94.88 176 VAL A N 1
ATOM 1339 C CA . VAL A 1 176 ? 1.049 9.099 3.104 1.00 94.88 176 VAL A CA 1
ATOM 1340 C C . VAL A 1 176 ? 2.369 9.576 2.502 1.00 94.88 176 VAL A C 1
ATOM 1342 O O . VAL A 1 176 ? 2.465 9.852 1.313 1.00 94.88 176 VAL A O 1
ATOM 1345 N N . MET A 1 177 ? 3.408 9.642 3.335 1.00 91.38 177 MET A N 1
ATOM 1346 C CA . MET A 1 177 ? 4.740 10.109 2.913 1.00 91.38 177 MET A CA 1
ATOM 1347 C C . MET A 1 177 ? 5.655 8.996 2.381 1.00 91.38 177 MET A C 1
ATOM 1349 O O . MET A 1 177 ? 6.654 9.275 1.730 1.00 91.38 177 MET A O 1
ATOM 1353 N N . ALA A 1 178 ? 5.368 7.737 2.721 1.00 93.00 178 ALA A N 1
ATOM 1354 C CA . ALA A 1 178 ? 6.201 6.585 2.380 1.00 93.00 178 ALA A CA 1
ATOM 1355 C C . ALA A 1 178 ? 5.360 5.305 2.354 1.00 93.00 178 ALA A C 1
ATOM 1357 O O . ALA A 1 178 ? 4.315 5.242 3.005 1.00 93.00 178 ALA A O 1
ATOM 1358 N N . ILE A 1 179 ? 5.830 4.279 1.649 1.00 95.00 179 ILE A N 1
ATOM 1359 C CA . ILE A 1 179 ? 5.172 2.972 1.555 1.00 95.00 179 ILE A CA 1
ATOM 1360 C C . ILE A 1 179 ? 6.127 1.844 1.981 1.00 95.00 179 ILE A C 1
ATOM 1362 O O . ILE A 1 179 ? 7.327 1.947 1.723 1.00 95.00 179 ILE A O 1
ATOM 1366 N N . PRO A 1 180 ? 5.621 0.759 2.589 1.00 95.69 180 PRO A N 1
ATOM 1367 C CA . PRO A 1 180 ? 4.235 0.567 3.007 1.00 95.69 180 PRO A CA 1
ATOM 1368 C C . PRO A 1 180 ? 3.903 1.438 4.229 1.00 95.69 180 PRO A C 1
ATOM 1370 O O . PRO A 1 180 ? 4.728 1.598 5.126 1.00 95.69 180 PRO A O 1
ATOM 1373 N N . SER A 1 181 ? 2.693 1.998 4.281 1.00 95.69 181 SER A N 1
ATOM 1374 C CA . SER A 1 181 ? 2.188 2.691 5.476 1.00 95.69 181 SER A CA 1
ATOM 1375 C C . SER A 1 181 ? 0.863 2.093 5.925 1.00 95.69 181 SER A C 1
ATOM 1377 O O . SER A 1 181 ? -0.055 1.939 5.122 1.00 95.69 181 SER A O 1
ATOM 1379 N N . LEU A 1 182 ? 0.754 1.813 7.224 1.00 96.62 182 LEU A N 1
ATOM 1380 C CA . LEU A 1 182 ? -0.463 1.325 7.863 1.00 96.62 182 LEU A CA 1
ATOM 1381 C C . LEU A 1 182 ? -1.119 2.454 8.660 1.00 96.62 182 LEU A C 1
ATOM 1383 O O . LEU A 1 182 ? -0.484 3.087 9.509 1.00 96.62 182 LEU A O 1
ATOM 1387 N N . PHE A 1 183 ? -2.398 2.683 8.392 1.00 96.75 183 PHE A N 1
ATOM 1388 C CA . PHE A 1 183 ? -3.223 3.678 9.060 1.00 96.75 183 PHE A CA 1
ATOM 1389 C C . PHE A 1 183 ? -4.412 3.005 9.734 1.00 96.75 183 PHE A C 1
ATOM 1391 O O . PHE A 1 183 ? -5.069 2.139 9.160 1.00 96.75 183 PHE A O 1
ATOM 1398 N N . LEU A 1 184 ? -4.707 3.443 10.952 1.00 96.19 184 LEU A N 1
ATOM 1399 C CA . LEU A 1 184 ? -5.969 3.166 11.617 1.00 96.19 184 LEU A CA 1
ATOM 1400 C C . LEU A 1 184 ? -6.898 4.346 11.355 1.00 96.19 184 LEU A C 1
ATOM 1402 O O . LEU A 1 184 ? -6.537 5.485 11.652 1.00 96.19 184 LEU A O 1
ATOM 1406 N N . TYR A 1 185 ? -8.088 4.072 10.840 1.00 95.75 185 TYR A N 1
ATOM 1407 C CA . TYR A 1 185 ? -9.156 5.042 10.659 1.00 95.75 185 TYR A CA 1
ATOM 1408 C C . TYR A 1 185 ? -10.249 4.820 11.703 1.00 95.75 185 TYR A C 1
ATOM 1410 O O . TYR A 1 185 ? -10.610 3.682 11.995 1.00 95.75 185 TYR A O 1
ATOM 1418 N N . HIS A 1 186 ? -10.789 5.911 12.242 1.00 95.12 186 HIS A N 1
ATOM 1419 C CA . HIS A 1 186 ? -11.962 5.927 13.120 1.00 95.12 186 HIS A CA 1
ATOM 1420 C C . HIS A 1 186 ? -12.950 6.949 12.567 1.00 95.12 186 HIS A C 1
ATOM 1422 O O . HIS A 1 186 ? -12.577 8.102 12.339 1.00 95.12 186 HIS A O 1
ATOM 1428 N N . ASN A 1 187 ? -14.189 6.526 12.307 1.00 94.44 187 ASN A N 1
ATOM 1429 C CA . ASN A 1 187 ? -15.219 7.382 11.710 1.00 94.44 187 ASN A CA 1
ATOM 1430 C C . ASN A 1 187 ? -14.740 8.096 10.421 1.00 94.44 187 ASN A C 1
ATOM 1432 O O . ASN A 1 187 ? -14.905 9.304 10.264 1.00 94.44 187 ASN A O 1
ATOM 1436 N N . GLY A 1 188 ? -14.046 7.379 9.533 1.00 91.62 188 GLY A N 1
ATOM 1437 C CA . GLY A 1 188 ? -13.533 7.943 8.277 1.00 91.62 188 GLY A CA 1
ATOM 1438 C C . GLY A 1 188 ? -12.328 8.886 8.405 1.00 91.62 188 GLY A C 1
ATOM 1439 O O . GLY A 1 188 ? -11.775 9.311 7.395 1.00 91.62 188 GLY A O 1
ATOM 1440 N N . LYS A 1 189 ? -11.862 9.192 9.623 1.00 93.25 189 LYS A N 1
ATOM 1441 C CA . LYS A 1 189 ? -10.677 10.029 9.864 1.00 93.25 189 LYS A CA 1
ATOM 1442 C C . LYS A 1 189 ? -9.462 9.187 10.225 1.00 93.25 189 LYS A C 1
ATOM 1444 O O . LYS A 1 189 ? -9.578 8.242 11.004 1.00 93.25 189 LYS A O 1
ATOM 1449 N N . ALA A 1 190 ? -8.292 9.570 9.714 1.00 93.88 190 ALA A N 1
ATOM 1450 C CA . ALA A 1 190 ? -7.022 8.956 10.088 1.00 93.88 190 ALA A CA 1
ATOM 1451 C C . ALA A 1 190 ? -6.749 9.197 11.583 1.00 93.88 190 ALA A C 1
ATOM 1453 O O . ALA A 1 190 ? -6.501 10.315 12.032 1.00 93.88 190 ALA A O 1
ATOM 1454 N N . ALA A 1 191 ? -6.851 8.129 12.362 1.00 92.88 191 ALA A N 1
ATOM 1455 C CA . ALA A 1 191 ? -6.798 8.126 13.814 1.00 92.88 191 ALA A CA 1
ATOM 1456 C C . ALA A 1 191 ? -5.362 7.972 14.333 1.00 92.88 191 ALA A C 1
ATOM 1458 O O . ALA A 1 191 ? -4.959 8.644 15.289 1.00 92.88 191 ALA A O 1
ATOM 1459 N N . ALA A 1 192 ? -4.602 7.077 13.705 1.00 94.12 192 ALA A N 1
ATOM 1460 C CA . ALA A 1 192 ? -3.201 6.834 14.007 1.00 94.12 192 ALA A CA 1
ATOM 1461 C C . ALA A 1 192 ? -2.481 6.266 12.782 1.00 94.12 192 ALA A C 1
ATOM 1463 O O . ALA A 1 192 ? -3.079 5.573 11.959 1.00 94.12 192 ALA A O 1
ATOM 1464 N N . ARG A 1 193 ? -1.177 6.525 12.702 1.00 95.50 193 ARG A N 1
ATOM 1465 C CA . ARG A 1 193 ? -0.274 5.966 11.696 1.00 95.50 193 ARG A CA 1
ATOM 1466 C C . ARG A 1 193 ? 0.760 5.093 12.393 1.00 95.50 193 ARG A C 1
ATOM 1468 O O . ARG A 1 193 ? 1.276 5.477 13.442 1.00 95.50 193 ARG A O 1
ATOM 1475 N N . TYR A 1 194 ? 1.065 3.942 11.809 1.00 95.38 194 TYR A N 1
ATOM 1476 C CA . TYR A 1 194 ? 2.161 3.103 12.272 1.00 95.38 194 TYR A CA 1
ATOM 1477 C C . TYR A 1 194 ? 3.508 3.803 12.041 1.00 95.38 194 TYR A C 1
ATOM 1479 O O . TYR A 1 194 ? 3.767 4.279 10.937 1.00 95.38 194 TYR A O 1
ATOM 1487 N N . ASN A 1 195 ? 4.339 3.884 13.083 1.00 93.12 195 ASN A N 1
ATOM 1488 C CA . ASN A 1 195 ? 5.576 4.677 13.085 1.00 93.12 195 ASN A CA 1
ATOM 1489 C C . ASN A 1 195 ? 6.830 3.871 13.471 1.00 93.12 195 ASN A C 1
ATOM 1491 O O . ASN A 1 195 ? 7.896 4.449 13.659 1.00 93.12 195 ASN A O 1
ATOM 1495 N N . GLU A 1 196 ? 6.716 2.553 13.631 1.00 91.75 196 GLU A N 1
ATOM 1496 C CA . GLU A 1 196 ? 7.885 1.722 13.928 1.00 91.75 196 GLU A CA 1
ATOM 1497 C C . GLU A 1 196 ? 8.623 1.355 12.635 1.00 91.75 196 GLU A C 1
ATOM 1499 O O . GLU A 1 196 ? 8.041 1.316 11.549 1.00 91.75 196 GLU A O 1
ATOM 1504 N N . THR A 1 197 ? 9.917 1.067 12.757 1.00 89.62 197 THR A N 1
ATOM 1505 C CA . THR A 1 197 ? 10.797 0.756 11.621 1.00 89.62 197 THR A CA 1
ATOM 1506 C C . THR A 1 197 ? 10.737 -0.707 11.184 1.00 89.62 197 THR A C 1
ATOM 1508 O O . THR A 1 197 ? 11.057 -1.018 10.039 1.00 89.62 197 THR A O 1
ATOM 1511 N N . GLU A 1 198 ? 10.349 -1.618 12.077 1.00 92.62 198 GLU A N 1
ATOM 1512 C CA . GLU A 1 198 ? 10.381 -3.058 11.829 1.00 92.62 198 GLU A CA 1
ATOM 1513 C C . GLU A 1 198 ? 9.020 -3.610 11.394 1.00 92.62 198 GLU A C 1
ATOM 1515 O O . GLU A 1 198 ? 8.007 -3.418 12.062 1.00 92.62 198 GLU A O 1
ATOM 1520 N N . TYR A 1 199 ? 9.001 -4.407 10.326 1.00 92.06 199 TYR A N 1
ATOM 1521 C CA . TYR A 1 199 ? 7.798 -5.110 9.882 1.00 92.06 199 TYR A CA 1
ATOM 1522 C C . TYR A 1 199 ? 7.657 -6.440 10.627 1.00 92.06 199 TYR A C 1
ATOM 1524 O O . TYR A 1 199 ? 8.179 -7.468 10.203 1.00 92.06 199 TYR A O 1
ATOM 1532 N N . LYS A 1 200 ? 6.966 -6.427 11.770 1.00 93.88 200 LYS A N 1
ATOM 1533 C CA . LYS A 1 200 ? 6.648 -7.632 12.554 1.00 93.88 200 LYS A CA 1
ATOM 1534 C C . LYS A 1 200 ? 5.157 -7.699 12.848 1.00 93.88 200 LYS A C 1
ATOM 1536 O O . LYS A 1 200 ? 4.529 -6.686 13.145 1.00 93.88 200 LYS A O 1
ATOM 1541 N N . VAL A 1 201 ? 4.613 -8.915 12.811 1.00 93.88 201 VAL A N 1
ATOM 1542 C CA . VAL A 1 201 ? 3.183 -9.165 13.049 1.00 93.88 201 VAL A CA 1
ATOM 1543 C C . VAL A 1 201 ? 2.789 -8.700 14.452 1.00 93.88 201 VAL A C 1
ATOM 1545 O O . VAL A 1 201 ? 1.802 -7.986 14.609 1.00 93.88 201 VAL A O 1
ATOM 1548 N N . ASP A 1 202 ? 3.631 -8.995 15.445 1.00 93.94 202 ASP A N 1
ATOM 1549 C CA . ASP A 1 202 ? 3.414 -8.610 16.843 1.00 93.94 202 ASP A CA 1
ATOM 1550 C C . ASP 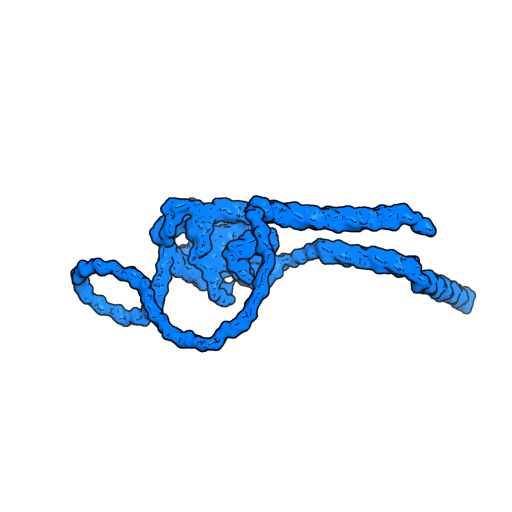A 1 202 ? 3.370 -7.093 17.038 1.00 93.94 202 ASP A C 1
ATOM 1552 O O . ASP A 1 202 ? 2.549 -6.585 17.802 1.00 93.94 202 ASP A O 1
ATOM 1556 N N . LEU A 1 203 ? 4.228 -6.349 16.331 1.00 94.94 203 LEU A N 1
ATOM 1557 C CA . LEU A 1 203 ? 4.275 -4.890 16.423 1.00 94.94 203 LEU A CA 1
ATOM 1558 C C . LEU A 1 203 ? 3.040 -4.257 15.780 1.00 94.94 203 LEU A C 1
ATOM 1560 O O . LEU A 1 203 ? 2.464 -3.325 16.341 1.00 94.94 203 LEU A O 1
ATOM 1564 N N . PHE A 1 204 ? 2.603 -4.774 14.632 1.00 95.31 204 PHE A N 1
ATOM 1565 C CA . PHE A 1 204 ? 1.372 -4.316 13.993 1.00 95.31 204 PHE A CA 1
ATOM 1566 C C . PHE A 1 204 ? 0.131 -4.626 14.841 1.00 95.31 204 PHE A C 1
ATOM 1568 O O . PHE A 1 204 ? -0.721 -3.754 15.018 1.00 95.31 204 PHE A O 1
ATOM 1575 N N . ALA A 1 205 ? 0.047 -5.826 15.419 1.00 95.12 205 ALA A N 1
ATOM 1576 C CA . ALA A 1 205 ? -1.032 -6.184 16.335 1.00 95.12 205 ALA A CA 1
ATOM 1577 C C . ALA A 1 205 ? -1.022 -5.288 17.581 1.00 95.12 205 ALA A C 1
ATOM 1579 O O . ALA A 1 205 ? -2.049 -4.714 17.938 1.00 95.12 205 ALA A O 1
ATOM 1580 N N . SER A 1 206 ? 0.155 -5.073 18.178 1.00 94.50 206 SER A N 1
ATOM 1581 C CA . SER A 1 206 ? 0.331 -4.179 19.328 1.00 94.50 206 SER A CA 1
ATOM 1582 C C . SER A 1 206 ? -0.091 -2.746 19.012 1.00 94.50 206 SER A C 1
ATOM 1584 O O . SER A 1 206 ? -0.699 -2.089 19.853 1.00 94.50 206 SER A O 1
ATOM 1586 N N . PHE A 1 207 ? 0.180 -2.254 17.799 1.00 95.31 207 PHE A N 1
ATOM 1587 C CA . PHE A 1 207 ? -0.297 -0.951 17.340 1.00 95.31 207 PHE A CA 1
ATOM 1588 C C . PHE A 1 207 ? -1.831 -0.885 17.317 1.00 95.31 207 PHE A C 1
ATOM 1590 O O . PHE A 1 207 ? -2.405 0.028 17.914 1.00 95.31 207 PHE A O 1
ATOM 1597 N N . ILE A 1 208 ? -2.506 -1.863 16.700 1.00 94.56 208 ILE A N 1
ATOM 1598 C CA . ILE A 1 208 ? -3.977 -1.906 16.646 1.00 94.56 208 ILE A CA 1
ATOM 1599 C C . ILE A 1 208 ? -4.550 -1.964 18.064 1.00 94.56 208 ILE A C 1
ATOM 1601 O O . ILE A 1 208 ? -5.394 -1.141 18.425 1.00 94.56 208 ILE A O 1
ATOM 1605 N N . THR A 1 209 ? -4.037 -2.861 18.903 1.00 94.12 209 THR A N 1
ATOM 1606 C CA . THR A 1 209 ? -4.432 -3.008 20.307 1.00 94.12 209 THR A CA 1
ATOM 1607 C C . THR A 1 209 ? -4.216 -1.731 21.116 1.00 94.12 209 THR A C 1
ATOM 1609 O O . THR A 1 209 ? -5.075 -1.341 21.907 1.00 94.12 209 THR A O 1
ATOM 1612 N N . ARG A 1 210 ? -3.093 -1.033 20.920 1.00 94.50 210 ARG A N 1
ATOM 1613 C CA . ARG A 1 210 ? -2.766 0.196 21.655 1.00 94.50 210 ARG A CA 1
ATOM 1614 C C . ARG A 1 210 ? -3.794 1.297 21.417 1.00 94.50 210 ARG A C 1
ATOM 1616 O O . ARG A 1 210 ? -4.123 2.023 22.354 1.00 94.50 210 ARG A O 1
ATOM 1623 N N . TYR A 1 211 ? -4.300 1.419 20.190 1.00 93.06 211 TYR A N 1
ATOM 1624 C CA . TYR A 1 211 ? -5.249 2.471 19.826 1.00 93.06 211 TYR A CA 1
ATOM 1625 C C . TYR A 1 211 ? -6.716 2.057 19.951 1.00 93.06 211 TYR A C 1
ATOM 1627 O O . TYR A 1 211 ? -7.532 2.909 20.284 1.00 93.06 211 TYR A O 1
ATOM 1635 N N . THR A 1 212 ? -7.063 0.792 19.719 1.00 91.81 212 THR A N 1
ATOM 1636 C CA . THR A 1 212 ? -8.460 0.309 19.744 1.00 91.81 212 THR A CA 1
ATOM 1637 C C . THR A 1 212 ? -8.834 -0.403 21.045 1.00 91.81 212 THR A C 1
ATOM 1639 O O . THR A 1 212 ? -10.006 -0.495 21.390 1.00 91.81 212 THR A O 1
ATOM 1642 N N . GLY A 1 213 ? -7.850 -0.914 21.791 1.00 91.38 213 GLY A N 1
ATOM 1643 C CA . GLY A 1 213 ? -8.071 -1.779 22.949 1.00 91.38 213 GLY A CA 1
ATOM 1644 C C . GLY A 1 213 ? -8.506 -3.207 22.606 1.00 91.38 213 GLY A C 1
ATOM 1645 O O . GLY A 1 213 ? -8.707 -3.992 23.529 1.00 91.38 213 GLY A O 1
ATOM 1646 N N . ILE A 1 214 ? -8.641 -3.548 21.321 1.00 90.88 214 ILE A N 1
ATOM 1647 C CA . ILE A 1 214 ? -9.037 -4.881 20.863 1.00 90.88 214 ILE A CA 1
ATOM 1648 C C . ILE A 1 214 ? -7.819 -5.805 20.940 1.00 90.88 214 ILE A C 1
ATOM 1650 O O . ILE A 1 214 ? -6.728 -5.438 20.499 1.00 90.88 214 ILE A O 1
ATOM 1654 N N . GLN A 1 215 ? -8.007 -6.999 21.496 1.00 91.81 215 GLN A N 1
ATOM 1655 C CA . GLN A 1 215 ? -6.966 -8.024 21.566 1.00 91.81 215 GLN A CA 1
ATOM 1656 C C . GLN A 1 215 ? -7.059 -8.960 20.357 1.00 91.81 215 GLN A C 1
ATOM 1658 O O . GLN A 1 215 ? -8.175 -9.287 19.943 1.00 91.81 215 GLN A O 1
ATOM 1663 N N . PRO A 1 216 ? -5.921 -9.416 19.806 1.00 91.88 216 PRO A N 1
ATOM 1664 C CA . PRO A 1 216 ? -5.933 -10.409 18.746 1.00 91.88 216 PRO A CA 1
ATOM 1665 C C . PRO A 1 216 ? -6.466 -11.754 19.260 1.00 91.88 216 PRO A C 1
ATOM 1667 O O . PRO A 1 216 ? -6.205 -12.154 20.398 1.00 91.88 216 PRO A O 1
ATOM 1670 N N . ILE A 1 217 ? -7.198 -12.468 18.410 1.00 89.50 217 ILE A N 1
ATOM 1671 C CA . ILE A 1 217 ? -7.701 -13.809 18.697 1.00 89.50 217 ILE A CA 1
ATOM 1672 C C . ILE A 1 217 ? -6.571 -14.820 18.480 1.00 89.50 217 ILE A C 1
ATOM 1674 O O . ILE A 1 217 ? -6.150 -15.082 17.354 1.00 89.50 217 ILE A O 1
ATOM 1678 N N . GLY A 1 218 ? -6.098 -15.419 19.573 1.00 84.88 218 GLY A N 1
ATOM 1679 C CA . GLY A 1 218 ? -5.051 -16.441 19.547 1.00 84.88 218 GLY A CA 1
ATOM 1680 C C . GLY A 1 218 ? -3.636 -15.888 19.337 1.00 84.88 218 GLY A C 1
ATOM 1681 O O . GLY A 1 218 ? -3.379 -14.692 19.458 1.00 84.88 218 GLY A O 1
ATOM 1682 N N . VAL A 1 219 ? -2.691 -16.792 19.063 1.00 83.38 219 VAL A N 1
ATOM 1683 C CA . VAL A 1 219 ? -1.283 -16.440 18.822 1.00 83.38 219 VAL A CA 1
ATOM 1684 C C . VAL A 1 219 ? -1.104 -16.070 17.353 1.00 83.38 219 VAL A C 1
ATOM 1686 O O . VAL A 1 219 ? -1.281 -16.907 16.463 1.00 83.38 219 VAL A O 1
ATOM 1689 N N . LEU A 1 220 ? -0.747 -14.813 17.097 1.00 85.81 220 LEU A N 1
ATOM 1690 C CA . LEU A 1 220 ? -0.644 -14.275 15.748 1.00 85.81 220 LEU A CA 1
ATOM 1691 C C . LEU A 1 220 ? 0.771 -14.442 15.185 1.00 85.81 220 LEU A C 1
ATOM 1693 O O . LEU A 1 220 ? 1.601 -13.546 15.261 1.00 85.81 220 LEU A O 1
ATOM 1697 N N . ASN A 1 221 ? 1.025 -15.597 14.576 1.00 88.50 221 ASN A N 1
ATOM 1698 C CA . ASN A 1 221 ? 2.291 -15.880 13.903 1.00 88.50 221 ASN A CA 1
ATOM 1699 C C . ASN A 1 221 ? 2.133 -15.866 12.383 1.00 88.50 221 ASN A C 1
ATOM 1701 O O . ASN A 1 221 ? 1.058 -16.149 11.852 1.00 88.50 221 ASN A O 1
ATOM 1705 N N . ARG A 1 222 ? 3.245 -15.601 11.691 1.00 87.50 222 ARG A N 1
ATOM 1706 C CA . ARG A 1 222 ? 3.339 -15.742 10.235 1.00 87.50 222 ARG A CA 1
ATOM 1707 C C . ARG A 1 222 ? 3.165 -17.202 9.844 1.00 87.50 222 ARG A C 1
ATOM 1709 O O . ARG A 1 222 ? 3.860 -18.074 10.364 1.00 87.50 222 ARG A O 1
ATOM 1716 N N . THR A 1 223 ? 2.299 -17.446 8.881 1.00 88.19 223 THR A N 1
ATOM 1717 C CA . THR A 1 223 ? 2.041 -18.761 8.301 1.00 88.19 223 THR A CA 1
ATOM 1718 C C . THR A 1 223 ? 2.441 -18.789 6.829 1.00 88.19 223 THR A C 1
ATOM 1720 O O . THR A 1 223 ? 2.660 -17.754 6.202 1.00 88.19 223 THR A O 1
ATOM 1723 N N . THR A 1 224 ? 2.560 -19.985 6.252 1.00 87.12 224 THR A N 1
ATOM 1724 C CA . THR A 1 224 ? 2.852 -20.150 4.818 1.00 87.12 224 THR A CA 1
ATOM 1725 C C . THR A 1 224 ? 1.740 -19.588 3.930 1.00 87.12 224 THR A C 1
ATOM 1727 O O . THR A 1 224 ? 2.031 -19.086 2.848 1.00 87.12 224 THR A O 1
ATOM 1730 N N . ALA A 1 225 ? 0.491 -19.602 4.405 1.00 85.94 225 ALA A N 1
ATOM 1731 C CA . ALA A 1 225 ? -0.650 -19.013 3.708 1.00 85.94 225 ALA A CA 1
ATOM 1732 C C . ALA A 1 225 ? -0.519 -17.486 3.552 1.00 85.94 225 ALA A C 1
ATOM 1734 O O . ALA A 1 225 ? -0.910 -16.943 2.523 1.00 85.94 225 ALA A O 1
ATOM 1735 N N . ASP A 1 226 ? 0.115 -16.798 4.508 1.00 88.56 226 ASP A N 1
ATOM 1736 C CA . ASP A 1 226 ? 0.277 -15.336 4.466 1.00 88.56 226 ASP A CA 1
ATOM 1737 C C . ASP A 1 226 ? 1.221 -14.877 3.339 1.00 88.56 226 ASP A C 1
ATOM 1739 O O . ASP A 1 226 ? 1.171 -13.720 2.915 1.00 88.56 226 ASP A O 1
ATOM 1743 N N . TYR A 1 227 ? 2.051 -15.783 2.807 1.00 88.50 227 TYR A N 1
ATOM 1744 C CA . TYR A 1 227 ? 2.877 -15.514 1.627 1.00 88.50 227 TYR A CA 1
ATOM 1745 C C . TYR A 1 227 ? 2.079 -15.515 0.319 1.00 88.50 227 TYR A C 1
ATOM 1747 O O . TYR A 1 227 ? 2.515 -14.904 -0.651 1.00 88.50 227 TYR A O 1
ATOM 1755 N N . GLN A 1 228 ? 0.929 -16.188 0.287 1.00 85.56 228 GLN A N 1
ATOM 1756 C CA . GLN A 1 228 ? 0.011 -16.226 -0.858 1.00 85.56 228 GLN A CA 1
ATOM 1757 C C . GLN A 1 228 ? -1.155 -15.244 -0.690 1.00 85.56 228 GLN A C 1
ATOM 1759 O O . GLN A 1 228 ? -2.082 -15.246 -1.496 1.00 85.56 228 GLN A O 1
ATOM 1764 N N . GLY A 1 229 ? -1.135 -14.450 0.384 1.00 84.75 229 GLY A N 1
ATOM 1765 C CA . GLY A 1 229 ? -2.204 -13.525 0.714 1.00 84.75 229 GLY A CA 1
ATOM 1766 C C . GLY A 1 229 ? -2.421 -12.445 -0.355 1.00 84.75 229 GLY A C 1
ATOM 1767 O O . GLY A 1 229 ? -1.637 -12.304 -1.291 1.00 84.75 229 GLY A O 1
ATOM 1768 N N . PRO A 1 230 ? -3.491 -11.654 -0.207 1.00 88.31 230 PRO A N 1
ATOM 1769 C CA . PRO A 1 230 ? -3.895 -10.649 -1.192 1.00 88.31 230 PRO A CA 1
ATOM 1770 C C . PRO A 1 230 ? -2.823 -9.577 -1.439 1.00 88.31 230 PRO A C 1
ATOM 1772 O O . PRO A 1 230 ? -2.700 -9.085 -2.559 1.00 88.31 230 PRO A O 1
ATOM 1775 N N . LEU A 1 231 ? -2.023 -9.212 -0.428 1.00 92.81 231 LEU A N 1
ATOM 1776 C CA . LEU A 1 231 ? -0.887 -8.317 -0.645 1.00 92.81 231 LEU A CA 1
ATOM 1777 C C . LEU A 1 231 ? 0.254 -9.069 -1.347 1.00 92.81 231 LEU A C 1
ATOM 1779 O O . LEU A 1 231 ? 0.677 -10.115 -0.843 1.00 92.81 231 LEU A O 1
ATOM 1783 N N . PRO A 1 232 ? 0.802 -8.526 -2.450 1.00 91.31 232 PRO A N 1
ATOM 1784 C CA . PRO A 1 232 ? 1.838 -9.190 -3.228 1.00 91.31 232 PRO A CA 1
ATOM 1785 C C . PRO A 1 232 ? 3.126 -9.349 -2.415 1.00 91.31 232 PRO A C 1
ATOM 1787 O O . PRO A 1 232 ? 3.648 -8.391 -1.846 1.00 91.31 232 PRO A O 1
ATOM 1790 N N . THR A 1 233 ? 3.657 -10.570 -2.400 1.00 92.00 233 THR A N 1
ATOM 1791 C CA . THR A 1 233 ? 4.901 -10.950 -1.705 1.00 92.00 233 THR A CA 1
ATOM 1792 C C . THR A 1 233 ? 6.088 -11.139 -2.648 1.00 92.00 233 THR A C 1
ATOM 1794 O O . THR A 1 233 ? 7.181 -11.514 -2.223 1.00 92.00 233 THR A O 1
ATOM 1797 N N . SER A 1 234 ? 5.899 -10.816 -3.924 1.00 90.19 234 SER A N 1
ATOM 1798 C CA . SER A 1 234 ? 6.945 -10.730 -4.935 1.00 90.19 234 SER A CA 1
ATOM 1799 C C . SER A 1 234 ? 6.911 -9.355 -5.584 1.00 90.19 234 SER A C 1
ATOM 1801 O O . SER A 1 234 ? 5.835 -8.788 -5.784 1.00 90.19 234 SER A O 1
ATOM 1803 N N . VAL A 1 235 ? 8.084 -8.842 -5.948 1.00 90.94 235 VAL A N 1
ATOM 1804 C CA . VAL A 1 235 ? 8.190 -7.592 -6.702 1.00 90.94 235 VAL A CA 1
ATOM 1805 C C . VAL A 1 235 ? 7.618 -7.827 -8.097 1.00 90.94 235 VAL A C 1
ATOM 1807 O O . VAL A 1 235 ? 8.128 -8.657 -8.846 1.00 90.94 235 VAL A O 1
ATOM 1810 N N . ILE A 1 236 ? 6.536 -7.122 -8.422 1.00 88.25 236 ILE A N 1
ATOM 1811 C CA . ILE A 1 236 ? 5.957 -7.112 -9.767 1.00 88.25 236 ILE A CA 1
ATOM 1812 C C . ILE A 1 236 ? 6.546 -5.906 -10.487 1.00 88.25 236 ILE A C 1
ATOM 1814 O O . ILE A 1 236 ? 6.243 -4.767 -10.126 1.00 88.25 236 ILE A O 1
ATOM 1818 N N . GLU A 1 237 ? 7.397 -6.153 -11.479 1.00 83.69 237 GLU A N 1
ATOM 1819 C CA . GLU A 1 237 ? 7.976 -5.091 -12.299 1.00 83.69 237 GLU A CA 1
ATOM 1820 C C . GLU A 1 237 ? 6.895 -4.452 -13.179 1.00 83.69 237 GLU A C 1
ATOM 1822 O O . GLU A 1 237 ? 6.201 -5.133 -13.935 1.00 83.69 237 GLU A O 1
ATOM 1827 N N . GLN A 1 238 ? 6.748 -3.131 -13.073 1.00 81.00 238 GLN A N 1
ATOM 1828 C CA . GLN A 1 238 ? 5.875 -2.342 -13.938 1.00 81.00 238 GLN A CA 1
ATOM 1829 C C . GLN A 1 238 ? 6.719 -1.760 -15.071 1.00 81.00 238 GLN A C 1
ATOM 1831 O O . GLN A 1 238 ? 7.718 -1.086 -14.824 1.00 81.00 238 GLN A O 1
ATOM 1836 N N . THR A 1 239 ? 6.342 -2.033 -16.320 1.00 83.50 239 THR A N 1
ATOM 1837 C CA . THR A 1 239 ? 7.032 -1.463 -17.485 1.00 83.50 239 THR A CA 1
ATOM 1838 C C . THR A 1 239 ? 6.461 -0.086 -17.804 1.00 83.50 239 THR A C 1
ATOM 1840 O O . THR A 1 239 ? 5.261 0.041 -18.047 1.00 83.50 239 THR A O 1
ATOM 1843 N N . ASP A 1 240 ? 7.318 0.936 -17.850 1.00 86.31 240 ASP A N 1
ATOM 1844 C CA . ASP A 1 240 ? 6.907 2.288 -18.228 1.00 86.31 240 ASP A CA 1
ATOM 1845 C C . ASP A 1 240 ? 6.735 2.400 -19.752 1.00 86.31 240 ASP A C 1
ATOM 1847 O O . ASP A 1 240 ? 7.695 2.440 -20.529 1.00 86.31 240 ASP A O 1
ATOM 1851 N N . GLN A 1 241 ? 5.479 2.438 -20.186 1.00 88.06 241 GLN A N 1
ATOM 1852 C CA . GLN A 1 241 ? 5.113 2.548 -21.594 1.00 88.06 241 GLN A CA 1
ATOM 1853 C C . GLN A 1 241 ? 5.509 3.905 -22.196 1.00 88.06 241 GLN A C 1
ATOM 1855 O O . GLN A 1 241 ? 5.837 3.970 -23.384 1.00 88.06 241 GLN A O 1
ATOM 1860 N N . TRP A 1 242 ? 5.538 4.976 -21.395 1.00 91.12 242 TRP A N 1
ATOM 1861 C CA . TRP A 1 242 ? 5.934 6.309 -21.856 1.00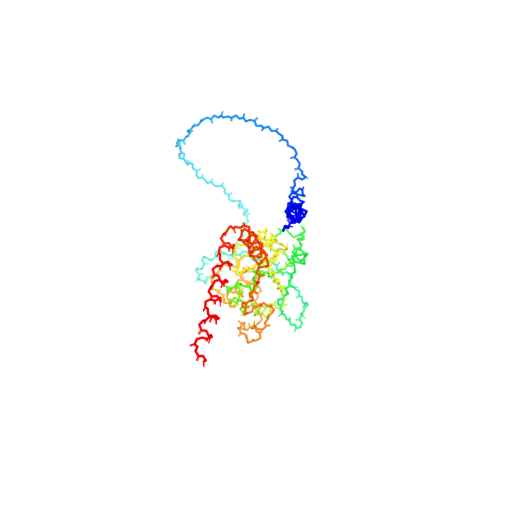 91.12 242 TRP A CA 1
ATOM 1862 C C . TRP A 1 242 ? 7.414 6.364 -22.194 1.00 91.12 242 TRP A C 1
ATOM 1864 O O . TRP A 1 242 ? 7.803 6.984 -23.185 1.00 91.12 242 TRP A O 1
ATOM 1874 N N . LEU A 1 243 ? 8.239 5.659 -21.419 1.00 91.75 243 LEU A N 1
ATOM 1875 C CA . LEU A 1 243 ? 9.657 5.527 -21.716 1.00 91.75 243 LEU A CA 1
ATOM 1876 C C . LEU A 1 243 ? 9.868 4.824 -23.062 1.00 91.75 243 LEU A C 1
ATOM 1878 O O . LEU A 1 243 ? 10.639 5.307 -23.891 1.00 91.75 243 LEU A O 1
ATOM 1882 N N . ILE A 1 244 ? 9.153 3.723 -23.311 1.00 93.19 244 ILE A N 1
ATOM 1883 C CA . ILE A 1 244 ? 9.228 3.008 -24.594 1.00 93.19 244 ILE A CA 1
ATOM 1884 C C . ILE A 1 244 ? 8.830 3.942 -25.742 1.00 93.19 244 ILE A C 1
ATOM 1886 O O . ILE A 1 244 ? 9.543 4.022 -26.743 1.00 93.19 244 ILE A O 1
ATOM 1890 N N . LEU A 1 245 ? 7.739 4.696 -25.584 1.00 94.12 245 LEU A N 1
ATOM 1891 C CA . LEU A 1 245 ? 7.296 5.669 -26.580 1.00 94.12 245 LEU A CA 1
ATOM 1892 C C . LEU A 1 245 ? 8.369 6.736 -26.854 1.00 94.12 245 LEU A C 1
ATOM 1894 O O . LEU A 1 245 ? 8.659 7.032 -28.014 1.00 94.12 245 LEU A O 1
ATOM 1898 N N . ALA A 1 246 ? 9.001 7.274 -25.809 1.00 94.94 246 ALA A N 1
ATOM 1899 C CA . ALA A 1 246 ? 10.063 8.267 -25.939 1.00 94.94 246 ALA A CA 1
ATOM 1900 C C . ALA A 1 246 ? 11.264 7.719 -26.724 1.00 94.94 246 ALA A C 1
ATOM 1902 O O . ALA A 1 246 ? 11.752 8.378 -27.641 1.00 94.94 246 ALA A O 1
ATOM 1903 N N . TRP A 1 247 ? 11.698 6.491 -26.427 1.00 95.19 247 TRP A N 1
ATOM 1904 C CA . TRP A 1 247 ? 12.765 5.820 -27.173 1.00 95.19 247 TRP A CA 1
ATOM 1905 C C . TRP A 1 247 ? 12.404 5.612 -28.644 1.00 95.19 247 TRP A C 1
ATOM 1907 O O . TRP A 1 247 ? 13.237 5.860 -29.516 1.00 95.19 247 TRP A O 1
ATOM 1917 N N . VAL A 1 248 ? 11.164 5.214 -28.939 1.00 95.81 248 VAL A N 1
ATOM 1918 C CA . VAL A 1 248 ? 10.683 5.064 -30.320 1.00 95.81 248 VAL A CA 1
ATOM 1919 C C . VAL A 1 248 ? 10.756 6.396 -31.071 1.00 95.81 248 VAL A C 1
ATOM 1921 O O . VAL A 1 248 ? 11.295 6.444 -32.177 1.00 95.81 248 VAL A O 1
ATOM 1924 N N . VAL A 1 249 ? 10.282 7.492 -30.470 1.00 95.69 249 VAL A N 1
ATOM 1925 C CA . VAL A 1 249 ? 10.354 8.833 -31.077 1.00 95.69 249 VAL A CA 1
ATOM 1926 C C . VAL A 1 249 ? 11.805 9.272 -31.280 1.00 95.69 249 VAL A C 1
ATOM 1928 O O . VAL A 1 249 ? 12.150 9.790 -32.346 1.00 95.69 249 VAL A O 1
ATOM 1931 N N . LEU A 1 250 ? 12.676 9.018 -30.299 1.00 95.94 250 LEU A N 1
ATOM 1932 C CA . LEU A 1 250 ? 14.096 9.354 -30.380 1.00 95.94 250 LEU A CA 1
ATOM 1933 C C . LEU A 1 250 ? 14.748 8.616 -31.555 1.00 95.94 250 LEU A C 1
ATOM 1935 O O . LEU A 1 250 ? 15.357 9.251 -32.418 1.00 95.94 250 LEU A O 1
ATOM 1939 N N . PHE A 1 251 ? 14.541 7.302 -31.662 1.00 95.88 251 PHE A N 1
ATOM 1940 C CA . PHE A 1 251 ? 15.064 6.505 -32.770 1.00 95.88 251 PHE A CA 1
ATOM 1941 C C . PHE A 1 251 ? 14.527 6.961 -34.128 1.00 95.88 251 PHE A C 1
ATOM 1943 O O . PHE A 1 251 ? 15.309 7.088 -35.067 1.00 95.88 251 PHE A O 1
ATOM 1950 N N . LEU A 1 252 ? 13.233 7.270 -34.246 1.00 94.12 252 LEU A N 1
ATOM 1951 C CA . LEU A 1 252 ? 12.662 7.790 -35.493 1.00 94.12 252 LEU A CA 1
ATOM 1952 C C . LEU A 1 252 ? 13.300 9.124 -35.898 1.00 94.12 252 LEU A C 1
ATOM 1954 O O . LEU A 1 252 ? 13.640 9.315 -37.067 1.00 94.12 252 LEU A O 1
ATOM 1958 N N . SER A 1 253 ? 13.517 10.025 -34.938 1.00 91.06 253 SER A N 1
ATOM 1959 C CA . SER A 1 253 ? 14.173 11.311 -35.192 1.00 91.06 253 SER A CA 1
ATOM 1960 C C . SER A 1 253 ? 15.643 11.143 -35.597 1.00 91.06 253 SER A C 1
ATOM 1962 O O . SER A 1 253 ? 16.105 11.803 -36.531 1.00 91.06 253 SER A O 1
ATOM 1964 N N . LEU A 1 254 ? 16.354 10.199 -34.966 1.00 92.69 254 LEU A N 1
ATOM 1965 C CA . LEU A 1 254 ? 17.741 9.872 -35.275 1.00 92.69 254 LEU A CA 1
ATOM 1966 C C . LEU A 1 254 ? 17.861 9.273 -36.677 1.00 92.69 254 LEU A C 1
ATOM 1968 O O . LEU A 1 254 ? 18.706 9.709 -37.450 1.00 92.69 254 LEU A O 1
ATOM 1972 N N . VAL A 1 255 ? 16.991 8.325 -37.034 1.00 90.50 255 VAL A N 1
ATOM 1973 C CA . VAL A 1 255 ? 16.950 7.725 -38.376 1.00 90.50 255 VAL A CA 1
ATOM 1974 C C . VAL A 1 255 ? 16.617 8.781 -39.428 1.00 90.50 255 VAL A C 1
ATOM 1976 O O . VAL A 1 255 ? 17.254 8.826 -40.481 1.00 90.50 255 VAL A O 1
ATOM 1979 N N . TYR A 1 256 ? 15.671 9.679 -39.153 1.00 89.75 256 TYR A N 1
ATOM 1980 C CA . TYR A 1 256 ? 15.351 10.778 -40.063 1.00 89.75 256 TYR A CA 1
ATOM 1981 C C . TYR A 1 256 ? 16.547 11.718 -40.275 1.00 89.75 256 TYR A C 1
ATOM 1983 O O . TYR A 1 256 ? 16.894 12.043 -41.412 1.00 89.75 256 TYR A O 1
ATOM 1991 N N . TRP A 1 257 ? 17.221 12.129 -39.199 1.00 90.38 257 TRP A N 1
ATOM 1992 C CA . TRP A 1 257 ? 18.404 12.978 -39.309 1.00 90.38 257 TRP A CA 1
ATOM 1993 C C . TRP A 1 257 ? 19.553 12.260 -40.023 1.00 90.38 257 TRP A C 1
ATOM 1995 O O . TRP A 1 257 ? 20.167 12.823 -40.929 1.00 90.38 257 TRP A O 1
ATOM 2005 N N . PHE A 1 258 ? 19.790 10.993 -39.681 1.00 88.12 258 PHE A N 1
ATOM 2006 C CA . PHE A 1 258 ? 20.829 10.164 -40.278 1.00 88.12 258 PHE A CA 1
ATOM 2007 C C . PHE A 1 258 ? 20.611 9.997 -41.783 1.00 88.12 258 PHE A C 1
ATOM 2009 O O . PHE A 1 258 ? 21.514 10.301 -42.555 1.00 88.12 258 PHE A O 1
ATOM 2016 N N . THR A 1 259 ? 19.398 9.643 -42.218 1.00 83.94 259 THR A N 1
ATOM 2017 C CA . THR A 1 259 ? 19.061 9.485 -43.648 1.00 83.94 259 THR A CA 1
ATOM 2018 C C . THR A 1 259 ? 19.147 10.787 -44.445 1.00 83.94 259 THR A C 1
ATOM 2020 O O . THR A 1 259 ? 19.426 10.754 -45.644 1.00 83.94 259 THR A O 1
ATOM 2023 N N . ARG A 1 260 ? 18.937 11.944 -43.805 1.00 83.62 260 ARG A N 1
ATOM 2024 C CA . ARG A 1 260 ? 19.130 13.256 -44.438 1.00 83.62 260 ARG A CA 1
ATOM 2025 C C . ARG A 1 260 ? 20.596 13.695 -44.457 1.00 83.62 260 ARG A C 1
ATOM 2027 O O . ARG A 1 260 ? 20.982 14.481 -45.320 1.00 83.62 260 ARG A O 1
ATOM 2034 N N . SER A 1 261 ? 21.399 13.237 -43.503 1.00 88.00 261 SER A N 1
ATOM 2035 C CA . SER A 1 261 ? 22.803 13.617 -43.392 1.00 88.00 261 SER A CA 1
ATOM 2036 C C . SER A 1 261 ? 23.641 13.020 -44.530 1.00 88.00 261 SER A C 1
ATOM 2038 O O . SER A 1 261 ? 23.436 11.882 -44.953 1.00 88.00 261 SER A O 1
ATOM 2040 N N . ASN A 1 262 ? 24.640 13.770 -45.003 1.00 77.81 262 ASN A N 1
ATOM 2041 C CA . ASN A 1 262 ? 25.588 13.273 -46.009 1.00 77.81 262 ASN A CA 1
ATOM 2042 C C . ASN A 1 262 ? 26.388 12.052 -45.522 1.00 77.81 262 ASN A C 1
ATOM 2044 O O . ASN A 1 262 ? 26.845 11.263 -46.341 1.00 77.81 262 ASN A O 1
ATOM 2048 N N . LEU A 1 263 ? 26.501 11.862 -44.203 1.00 75.31 263 LEU A N 1
ATOM 2049 C CA . LEU A 1 263 ? 27.145 10.701 -43.587 1.00 75.31 263 LEU A CA 1
ATOM 2050 C C . LEU A 1 263 ? 26.497 9.379 -44.007 1.00 75.31 263 LEU A C 1
ATOM 2052 O O . LEU A 1 263 ? 27.217 8.416 -44.248 1.00 75.31 263 LEU A O 1
ATOM 2056 N N . PHE A 1 264 ? 25.167 9.323 -44.139 1.00 79.44 264 PHE A N 1
ATOM 2057 C CA . PHE A 1 264 ? 24.486 8.101 -44.575 1.00 79.44 264 PHE A CA 1
ATOM 2058 C C . PHE A 1 264 ? 24.854 7.724 -46.011 1.00 79.44 264 PHE A C 1
ATOM 2060 O O . PHE A 1 264 ? 25.130 6.558 -46.292 1.00 79.44 264 PHE A O 1
ATOM 2067 N N . TRP A 1 265 ? 24.930 8.713 -46.904 1.00 79.06 265 TRP A N 1
ATOM 2068 C CA . TRP A 1 265 ? 25.368 8.491 -48.281 1.00 79.06 265 TRP A CA 1
ATOM 2069 C C . TRP A 1 265 ? 26.826 8.033 -48.342 1.00 79.06 265 TRP A C 1
ATOM 2071 O O . TRP A 1 265 ? 27.105 7.015 -48.974 1.00 79.06 265 TRP A O 1
ATOM 2081 N N . THR A 1 266 ? 27.734 8.699 -47.619 1.00 83.88 266 THR A N 1
ATOM 2082 C CA . THR A 1 266 ? 29.149 8.298 -47.548 1.00 83.88 266 THR A CA 1
ATOM 2083 C C . THR A 1 266 ? 29.317 6.880 -46.991 1.00 83.88 266 THR A C 1
ATOM 2085 O O . THR A 1 266 ? 30.104 6.095 -47.515 1.00 83.88 266 THR A O 1
ATOM 2088 N N . LEU A 1 267 ? 28.562 6.513 -45.952 1.00 86.19 267 LEU A N 1
ATOM 2089 C CA . LEU A 1 267 ? 28.615 5.174 -45.362 1.00 86.19 267 LEU A CA 1
ATOM 2090 C C . LEU A 1 267 ? 28.112 4.102 -46.340 1.00 86.19 267 LEU A C 1
ATOM 2092 O O . LEU A 1 267 ? 28.736 3.052 -46.482 1.00 86.19 267 LEU A O 1
ATOM 2096 N N . MET A 1 268 ? 27.007 4.376 -47.039 1.00 83.94 268 MET A N 1
ATOM 2097 C CA . MET A 1 268 ? 26.445 3.458 -48.031 1.00 83.94 268 MET A CA 1
ATOM 2098 C C . MET A 1 268 ? 27.407 3.230 -49.205 1.00 83.94 268 MET A C 1
ATOM 2100 O O . MET A 1 268 ? 27.507 2.115 -49.719 1.00 83.94 268 MET A O 1
ATOM 2104 N N . GLU A 1 269 ? 28.135 4.269 -49.614 1.00 87.62 269 GLU A N 1
ATOM 2105 C CA . GLU A 1 269 ? 29.160 4.182 -50.654 1.00 87.62 269 GLU A CA 1
ATOM 2106 C C . GLU A 1 269 ? 30.358 3.338 -50.203 1.00 87.62 269 GLU A C 1
ATOM 2108 O O . GLU A 1 269 ? 30.773 2.436 -50.929 1.00 87.62 269 GLU A O 1
ATOM 2113 N N . ASN A 1 270 ? 30.835 3.531 -48.970 1.00 89.19 270 ASN A N 1
ATOM 2114 C CA . ASN A 1 270 ? 31.909 2.718 -48.394 1.00 89.19 270 ASN A CA 1
ATOM 2115 C C . ASN A 1 270 ? 31.533 1.234 -48.312 1.00 89.19 270 ASN A C 1
ATOM 2117 O O . ASN A 1 270 ? 32.307 0.389 -48.749 1.00 89.19 270 ASN A O 1
ATOM 2121 N N . ILE A 1 271 ? 30.324 0.909 -47.838 1.00 89.69 271 ILE A N 1
ATOM 2122 C CA . ILE A 1 271 ? 29.834 -0.478 -47.788 1.00 89.69 271 ILE A CA 1
ATOM 2123 C C . ILE A 1 271 ? 29.812 -1.085 -49.194 1.00 89.69 271 ILE A C 1
ATOM 2125 O O . ILE A 1 271 ? 30.289 -2.199 -49.399 1.00 89.69 271 ILE A O 1
ATOM 2129 N N . ARG A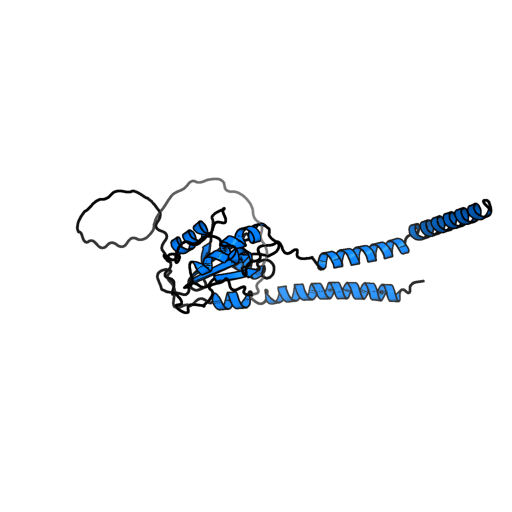 1 272 ? 29.283 -0.351 -50.180 1.00 90.19 272 ARG A N 1
ATOM 2130 C CA . ARG A 1 272 ? 29.223 -0.822 -51.568 1.00 90.19 272 ARG A CA 1
ATOM 2131 C C . ARG A 1 272 ? 30.617 -1.059 -52.157 1.00 90.19 272 ARG A C 1
ATOM 2133 O O . ARG A 1 272 ? 30.789 -2.017 -52.908 1.00 90.19 272 ARG A O 1
ATOM 2140 N N . ASN A 1 273 ? 31.591 -0.220 -51.815 1.00 89.81 273 ASN A N 1
ATOM 2141 C CA . ASN A 1 273 ? 32.974 -0.380 -52.258 1.00 89.81 273 ASN A CA 1
ATOM 2142 C C . ASN A 1 273 ? 33.618 -1.627 -51.642 1.00 89.81 273 ASN A C 1
ATOM 2144 O O . ASN A 1 273 ? 34.151 -2.448 -52.382 1.00 89.81 273 ASN A O 1
ATOM 2148 N N . THR A 1 274 ? 33.464 -1.842 -50.332 1.00 92.50 274 THR A N 1
ATOM 2149 C CA . THR A 1 274 ? 33.987 -3.038 -49.652 1.00 92.50 274 THR A CA 1
ATOM 2150 C C . THR A 1 274 ? 33.377 -4.335 -50.194 1.00 92.50 274 THR A C 1
ATOM 2152 O O . THR A 1 274 ? 34.090 -5.316 -50.382 1.00 92.50 274 THR A O 1
ATOM 2155 N N . TRP A 1 275 ? 32.075 -4.354 -50.502 1.00 87.75 275 TRP A N 1
ATOM 2156 C CA . TRP A 1 275 ? 31.436 -5.519 -51.133 1.00 87.75 275 TRP A CA 1
ATOM 2157 C C . TRP A 1 275 ? 32.018 -5.830 -52.514 1.00 87.75 275 TRP A C 1
ATOM 2159 O O . TRP A 1 275 ? 32.288 -6.989 -52.817 1.00 87.75 275 TRP A O 1
ATOM 2169 N N . ARG A 1 276 ? 32.250 -4.799 -53.335 1.00 90.44 276 ARG A N 1
ATOM 2170 C CA . ARG A 1 276 ? 32.842 -4.967 -54.668 1.00 90.44 276 ARG A CA 1
ATOM 2171 C C . ARG A 1 276 ? 34.284 -5.482 -54.589 1.00 90.44 276 ARG A C 1
ATOM 2173 O O . ARG A 1 276 ? 34.675 -6.315 -55.400 1.00 90.44 276 ARG A O 1
ATOM 2180 N N . GLU A 1 277 ? 35.061 -5.015 -53.613 1.00 89.69 277 GLU A N 1
ATOM 2181 C CA . GLU A 1 277 ? 36.420 -5.510 -53.352 1.00 89.69 277 GLU A CA 1
ATOM 2182 C C . GLU A 1 277 ? 36.421 -6.977 -52.892 1.00 89.69 277 GLU A C 1
ATOM 2184 O O . GLU A 1 277 ? 37.229 -7.770 -53.375 1.00 89.69 277 GLU A O 1
ATOM 2189 N N . ALA A 1 278 ? 35.485 -7.367 -52.021 1.00 85.38 278 ALA A N 1
ATOM 2190 C CA . ALA A 1 278 ? 35.351 -8.746 -51.550 1.00 85.38 278 ALA A CA 1
ATOM 2191 C C . ALA A 1 278 ? 34.933 -9.726 -52.665 1.00 85.38 278 ALA A C 1
ATOM 2193 O O . ALA A 1 278 ? 35.407 -10.864 -52.700 1.00 85.38 278 ALA A O 1
ATOM 2194 N N . GLU A 1 279 ? 34.072 -9.289 -53.589 1.00 87.00 279 GLU A N 1
ATOM 2195 C CA . GLU A 1 279 ? 33.659 -10.074 -54.760 1.00 87.00 279 GLU A CA 1
ATOM 2196 C C . GLU A 1 279 ? 34.810 -10.242 -55.765 1.00 87.00 279 GLU A C 1
ATOM 2198 O O . GLU A 1 279 ? 35.038 -11.342 -56.267 1.00 87.00 279 GLU A O 1
ATOM 2203 N N . ALA A 1 280 ? 35.602 -9.187 -55.991 1.00 83.31 280 ALA A N 1
ATOM 2204 C CA . ALA A 1 280 ? 36.794 -9.261 -56.835 1.00 83.31 280 ALA A CA 1
ATOM 2205 C C . ALA A 1 280 ? 37.844 -10.239 -56.275 1.00 83.31 280 ALA A C 1
ATOM 2207 O O . ALA A 1 280 ? 38.452 -10.989 -57.031 1.00 83.31 280 ALA A O 1
ATOM 2208 N N . GLN A 1 281 ? 38.036 -10.282 -54.953 1.00 80.12 281 GLN A N 1
ATOM 2209 C CA . GLN A 1 281 ? 38.971 -11.223 -54.325 1.00 80.12 281 GLN A CA 1
ATOM 2210 C C . GLN A 1 281 ? 38.523 -12.690 -54.420 1.00 80.12 281 GLN A C 1
ATOM 2212 O O . GLN A 1 281 ? 39.381 -13.562 -54.536 1.00 80.12 281 GLN A O 1
ATOM 2217 N N . HIS A 1 282 ? 37.216 -12.975 -54.428 1.00 69.44 282 HIS A N 1
ATOM 2218 C CA . HIS A 1 282 ? 36.713 -14.344 -54.613 1.00 69.44 282 HIS A CA 1
ATOM 2219 C C . HIS A 1 282 ? 37.028 -14.901 -56.008 1.00 69.44 282 HIS A C 1
ATOM 2221 O O . HIS A 1 282 ? 37.379 -16.067 -56.126 1.00 69.44 282 HIS A O 1
ATOM 2227 N N . GLN A 1 283 ? 36.991 -14.069 -57.053 1.00 68.62 283 GLN A N 1
ATOM 2228 C CA . GLN A 1 283 ? 37.307 -14.498 -58.425 1.00 68.62 283 GLN A CA 1
ATOM 2229 C C . GLN A 1 283 ? 38.794 -14.817 -58.658 1.00 68.62 283 GLN A C 1
ATOM 2231 O O . GLN A 1 283 ? 39.142 -15.373 -59.694 1.00 68.62 283 GLN A O 1
ATOM 2236 N N . HIS A 1 284 ? 39.679 -14.451 -57.728 1.00 65.81 284 HIS A N 1
ATOM 2237 C CA . HIS A 1 284 ? 41.119 -14.709 -57.821 1.00 65.81 284 HIS A CA 1
ATOM 2238 C C . HIS A 1 284 ? 41.579 -15.943 -57.022 1.00 65.81 284 HIS A C 1
ATOM 2240 O O . HIS A 1 284 ? 42.782 -16.197 -56.960 1.00 65.81 284 HIS A O 1
ATOM 2246 N N . ILE A 1 285 ? 40.654 -16.670 -56.381 1.00 60.00 285 ILE A N 1
ATOM 2247 C CA . ILE A 1 285 ? 40.945 -17.829 -55.514 1.00 60.00 285 ILE A CA 1
ATOM 2248 C C . ILE A 1 285 ? 40.437 -19.162 -56.119 1.00 60.00 285 ILE A C 1
ATOM 2250 O O . ILE A 1 285 ? 40.824 -20.221 -55.622 1.00 60.00 285 ILE A O 1
ATOM 2254 N N . ASP A 1 286 ? 39.675 -19.121 -57.219 1.00 51.19 286 ASP A N 1
ATOM 2255 C CA . ASP A 1 286 ? 39.304 -20.282 -58.056 1.00 51.19 286 ASP A CA 1
ATOM 2256 C C . ASP A 1 286 ? 40.258 -20.453 -59.257 1.00 51.19 286 ASP A C 1
ATOM 2258 O O . ASP A 1 286 ? 40.549 -21.616 -59.629 1.00 51.19 286 ASP A O 1
#

Secondary structure (DSSP, 8-state):
---HHHHHHHHHHHHHHHHHHHHHHHHHHHTT--S------------------------PPP-------------------------EEPP----SS--PEE--HHHHHHHTPPPTT--STTS-EEEEEEEEE-TT-HHHHHHHHHHHTHHHH-TTSEEEEEETTTTHHHHHHTT--SSSEEEEEETTEEEEE---SS--HHHHHHHHHHHH-PPPSS-----SGGGGSSS--S--PPP-HHHHHHHHHHHHHHHHHHHHSHHHHHHHHHHHHHHHHHHHHHTT--